Protein AF-0000000068242826 (afdb_homodimer)

pLDDT: mean 95.2, std 4.57, range [75.88, 98.81]

Radius of gyration: 22.48 Å; Cα contacts (8 Å, |Δi|>4): 702; chains: 2; bounding box: 37×64×50 Å

Structure (mmCIF, N/CA/C/O backbone):
data_AF-0000000068242826-model_v1
#
loop_
_entity.id
_entity.type
_entity.pdbx_description
1 polymer 'Ribosomal-protein-serine acetyltransferase, putative'
#
loop_
_atom_site.group_PDB
_atom_site.id
_atom_site.type_symbol
_atom_site.label_atom_id
_atom_site.label_alt_id
_atom_site.label_comp_id
_atom_site.label_asym_id
_atom_site.label_entity_id
_atom_site.label_seq_id
_atom_site.pdbx_PDB_ins_code
_atom_site.Cartn_x
_atom_site.Cartn_y
_atom_site.Cartn_z
_atom_site.occupancy
_atom_site.B_iso_or_equiv
_atom_site.auth_seq_id
_atom_site.auth_comp_id
_atom_site.auth_asym_id
_atom_site.auth_atom_id
_atom_site.pdbx_PDB_model_num
ATOM 1 N N . MET A 1 1 ? -6.199 2.012 18.016 1 78.62 1 MET A N 1
ATOM 2 C CA . MET A 1 1 ? -5.891 3.248 18.734 1 78.62 1 MET A CA 1
ATOM 3 C C . MET A 1 1 ? -7.168 3.963 19.172 1 78.62 1 MET A C 1
ATOM 5 O O . MET A 1 1 ? -8.125 4.043 18.406 1 78.62 1 MET A O 1
ATOM 9 N N . THR A 1 2 ? -7.16 4.477 20.328 1 84.31 2 THR A N 1
ATOM 10 C CA . THR A 1 2 ? -8.344 5.164 20.828 1 84.31 2 THR A CA 1
ATOM 11 C C . THR A 1 2 ? -8.383 6.609 20.328 1 84.31 2 THR A C 1
ATOM 13 O O . THR A 1 2 ? -7.336 7.207 20.062 1 84.31 2 THR A O 1
ATOM 16 N N . PRO A 1 3 ? -9.523 7.16 20.25 1 84.69 3 PRO A N 1
ATOM 17 C CA . PRO A 1 3 ? -9.656 8.539 19.781 1 84.69 3 PRO A CA 1
ATOM 18 C C . PRO A 1 3 ? -8.953 9.547 20.688 1 84.69 3 PRO A C 1
ATOM 20 O O . PRO A 1 3 ? -8.711 10.688 20.266 1 84.69 3 PRO A O 1
ATOM 23 N N . ASP A 1 4 ? -8.656 9.188 21.812 1 88.38 4 ASP A N 1
ATOM 24 C CA . ASP A 1 4 ? -8.008 10.094 22.75 1 88.38 4 ASP A CA 1
ATOM 25 C C . ASP A 1 4 ? -6.488 9.984 22.672 1 88.38 4 ASP A C 1
ATOM 27 O O . ASP A 1 4 ? -5.77 10.695 23.375 1 88.38 4 ASP A O 1
ATOM 31 N N . PHE A 1 5 ? -6.066 9.219 21.828 1 94 5 PHE A N 1
ATOM 32 C CA . PHE A 1 5 ? -4.629 9.023 21.703 1 94 5 PHE A CA 1
ATOM 33 C C . PHE A 1 5 ? -3.949 10.305 21.234 1 94 5 PHE A C 1
ATOM 35 O O . PHE A 1 5 ? -4.488 11.031 20.391 1 94 5 PHE A O 1
ATOM 42 N N . GLN A 1 6 ? -2.832 10.562 21.891 1 96.62 6 GLN A N 1
ATOM 43 C CA . GLN A 1 6 ? -2.049 11.734 21.484 1 96.62 6 GLN A CA 1
ATOM 44 C C . GLN A 1 6 ? -0.553 11.445 21.578 1 96.62 6 GLN A C 1
ATOM 46 O O . GLN A 1 6 ? -0.124 10.578 22.328 1 96.62 6 GLN A O 1
ATOM 51 N N . ILE A 1 7 ? 0.204 12.055 20.734 1 97.81 7 ILE A N 1
ATOM 52 C CA . ILE A 1 7 ? 1.662 12.086 20.797 1 97.81 7 ILE A CA 1
ATOM 53 C C . ILE A 1 7 ? 2.133 13.469 21.25 1 97.81 7 ILE A C 1
ATOM 55 O O . ILE A 1 7 ? 1.794 14.477 20.625 1 97.81 7 ILE A O 1
ATOM 59 N N . VAL A 1 8 ? 2.852 13.492 22.312 1 98.06 8 VAL A N 1
ATOM 60 C CA . VAL A 1 8 ? 3.33 14.766 22.859 1 98.06 8 VAL A CA 1
ATOM 61 C C . VAL A 1 8 ? 4.832 14.891 22.625 1 98.06 8 VAL A C 1
ATOM 63 O O . VAL A 1 8 ? 5.59 13.953 22.875 1 98.06 8 VAL A O 1
ATOM 66 N N . THR A 1 9 ? 5.203 15.984 22.031 1 98.19 9 THR A N 1
ATOM 67 C CA . THR A 1 9 ? 6.609 16.312 21.844 1 98.19 9 THR A CA 1
ATOM 68 C C . THR A 1 9 ? 7.004 17.516 22.688 1 98.19 9 THR A C 1
ATOM 70 O O . THR A 1 9 ? 6.293 17.875 23.625 1 98.19 9 THR A O 1
ATOM 73 N N . GLN A 1 10 ? 8.219 18.016 22.406 1 97.69 10 GLN A N 1
ATOM 74 C CA . GLN A 1 10 ? 8.711 19.125 23.203 1 97.69 10 GLN A CA 1
ATOM 75 C C . GLN A 1 10 ? 7.785 20.344 23.094 1 97.69 10 GLN A C 1
ATOM 77 O O . GLN A 1 10 ? 7.391 20.922 24.094 1 97.69 10 GLN A O 1
ATOM 82 N N . ARG A 1 11 ? 7.402 20.75 21.844 1 98.25 11 ARG A N 1
ATOM 83 C CA . ARG A 1 11 ? 6.633 21.969 21.641 1 98.25 11 ARG A CA 1
ATOM 84 C C . ARG A 1 11 ? 5.234 21.656 21.125 1 98.25 11 ARG A C 1
ATOM 86 O O . ARG A 1 11 ? 4.371 22.547 21.078 1 98.25 11 ARG A O 1
ATOM 93 N N . LEU A 1 12 ? 5 20.359 20.766 1 98.69 12 LEU A N 1
ATOM 94 C CA . LEU A 1 12 ? 3.789 20.094 20 1 98.69 12 LEU A CA 1
ATOM 95 C C . LEU A 1 12 ? 2.963 18.984 20.656 1 98.69 12 LEU A C 1
ATOM 97 O O . LEU A 1 12 ? 3.49 18.203 21.438 1 98.69 12 LEU A O 1
ATOM 101 N N . GLN A 1 13 ? 1.696 19 20.359 1 98.5 13 GLN A N 1
ATOM 102 C CA . GLN A 1 13 ? 0.74 17.938 20.641 1 98.5 13 GLN A CA 1
ATOM 103 C C . GLN A 1 13 ? 0.051 17.469 19.375 1 98.5 13 GLN A C 1
ATOM 105 O O . GLN A 1 13 ? -0.587 18.25 18.672 1 98.5 13 GLN A O 1
ATOM 110 N N . LEU A 1 14 ? 0.286 16.219 19.062 1 98.56 14 LEU A N 1
ATOM 111 C CA . LEU A 1 14 ? -0.373 15.602 17.906 1 98.56 14 LEU A CA 1
ATOM 112 C C . LEU A 1 14 ? -1.604 14.812 18.359 1 98.56 14 LEU A C 1
ATOM 114 O O . LEU A 1 14 ? -1.49 13.852 19.109 1 98.56 14 LEU A O 1
ATOM 118 N N . ARG A 1 15 ? -2.744 15.188 17.891 1 97.88 15 ARG A N 1
ATOM 119 C CA . ARG A 1 15 ? -3.992 14.547 18.297 1 97.88 15 ARG A CA 1
ATOM 120 C C . ARG A 1 15 ? -5.102 14.812 17.281 1 97.88 15 ARG A C 1
ATOM 122 O O . ARG A 1 15 ? -4.918 15.602 16.359 1 97.88 15 ARG A O 1
ATOM 129 N N . LEU A 1 16 ? -6.227 14.156 17.5 1 97.25 16 LEU A N 1
ATOM 130 C CA . LEU A 1 16 ? -7.383 14.367 16.641 1 97.25 16 LEU A CA 1
ATOM 131 C C . LEU A 1 16 ? -7.906 15.797 16.781 1 97.25 16 LEU A C 1
ATOM 133 O O . LEU A 1 16 ? -7.953 16.344 17.891 1 97.25 16 LEU A O 1
ATOM 137 N N . ILE A 1 17 ? -8.258 16.375 15.633 1 96.94 17 ILE A N 1
ATOM 138 C CA . ILE A 1 17 ? -9 17.625 15.648 1 96.94 17 ILE A CA 1
ATOM 139 C C . ILE A 1 17 ? -10.469 17.359 15.992 1 96.94 17 ILE A C 1
ATOM 141 O O . ILE A 1 17 ? -11.094 16.453 15.422 1 96.94 17 ILE A O 1
ATOM 145 N N . THR A 1 18 ? -10.984 18.062 16.906 1 95.12 18 THR A N 1
ATOM 146 C CA . THR A 1 18 ? -12.367 17.828 17.328 1 95.12 18 THR A CA 1
ATOM 147 C C . THR A 1 18 ? -13.328 18.719 16.547 1 95.12 18 THR A C 1
ATOM 149 O O . THR A 1 18 ? -12.906 19.703 15.93 1 95.12 18 THR A O 1
ATOM 152 N N . ALA A 1 19 ? -14.578 18.359 16.625 1 94.12 19 ALA A N 1
ATOM 153 C CA . ALA A 1 19 ? -15.602 19.094 15.883 1 94.12 19 ALA A CA 1
ATOM 154 C C . ALA A 1 19 ? -15.641 20.562 16.312 1 94.12 19 ALA A C 1
ATOM 156 O O . ALA A 1 19 ? -15.906 21.438 15.484 1 94.12 19 ALA A O 1
ATOM 157 N N . ASP A 1 20 ? -15.391 20.828 17.547 1 94.88 20 ASP A N 1
ATOM 158 C CA . ASP A 1 20 ? -15.422 22.172 18.094 1 94.88 20 ASP A CA 1
ATOM 159 C C . ASP A 1 20 ? -14.25 23 17.562 1 94.88 20 ASP A C 1
ATOM 161 O O . ASP A 1 20 ? -14.234 24.234 17.719 1 94.88 20 ASP A O 1
ATOM 165 N N . GLU A 1 21 ? -13.297 22.406 16.922 1 96.94 21 GLU A N 1
ATOM 166 C CA . GLU A 1 21 ? -12.102 23.078 16.422 1 96.94 21 GLU A CA 1
ATOM 167 C C . GLU A 1 21 ? -12.18 23.281 14.906 1 96.94 21 GLU A C 1
ATOM 169 O O . GLU A 1 21 ? -11.164 23.578 14.258 1 96.94 21 GLU A O 1
ATOM 174 N N . ALA A 1 22 ? -13.398 23.109 14.344 1 96.94 22 ALA A N 1
ATOM 175 C CA . ALA A 1 22 ? -13.609 23.234 12.906 1 96.94 22 ALA A CA 1
ATOM 176 C C . ALA A 1 22 ? -13.234 24.641 12.422 1 96.94 22 ALA A C 1
ATOM 178 O O . ALA A 1 22 ? -12.641 24.797 11.352 1 96.94 22 ALA A O 1
ATOM 179 N N . GLU A 1 23 ? -13.625 25.594 13.203 1 95.94 23 GLU A N 1
ATOM 180 C CA . GLU A 1 23 ? -13.328 26.969 12.828 1 95.94 23 GLU A CA 1
ATOM 181 C C . GLU A 1 23 ? -11.82 27.219 12.766 1 95.94 23 GLU A C 1
ATOM 183 O O . GLU A 1 23 ? -11.336 27.938 11.891 1 95.94 23 GLU A O 1
ATOM 188 N N . GLU A 1 24 ? -11.086 26.703 13.703 1 95.81 24 GLU A N 1
ATOM 189 C CA . GLU A 1 24 ? -9.633 26.828 13.711 1 95.81 24 GLU A CA 1
ATOM 190 C C . GLU A 1 24 ? -9.023 26.203 12.461 1 95.81 24 GLU A C 1
ATOM 192 O O . GLU A 1 24 ? -8.07 26.734 11.898 1 95.81 24 GLU A O 1
ATOM 197 N N . LEU A 1 25 ? -9.555 25.078 12.078 1 96.56 25 LEU A N 1
ATOM 198 C CA . LEU A 1 25 ? -9.102 24.422 10.859 1 96.56 25 LEU A CA 1
ATOM 199 C C . LEU A 1 25 ? -9.367 25.281 9.633 1 96.56 25 LEU A C 1
ATOM 201 O O . LEU A 1 25 ? -8.5 25.438 8.781 1 96.56 25 LEU A O 1
ATOM 205 N N . VAL A 1 26 ? -10.562 25.844 9.547 1 95.81 26 VAL A N 1
ATOM 206 C CA . VAL A 1 26 ? -10.938 26.719 8.43 1 95.81 26 VAL A CA 1
ATOM 207 C C . VAL A 1 26 ? -9.961 27.875 8.336 1 95.81 26 VAL A C 1
ATOM 209 O O . VAL A 1 26 ? -9.43 28.172 7.258 1 95.81 26 VAL A O 1
ATOM 212 N N . GLN A 1 27 ? -9.703 28.484 9.43 1 94.75 27 GLN A N 1
ATOM 213 C CA . GLN A 1 27 ? -8.812 29.641 9.453 1 94.75 27 GLN A CA 1
ATOM 214 C C . GLN A 1 27 ? -7.398 29.25 9.023 1 94.75 27 GLN A C 1
ATOM 216 O O . GLN A 1 27 ? -6.773 29.953 8.227 1 94.75 27 GLN A O 1
ATOM 221 N N . CYS A 1 28 ? -6.934 28.188 9.578 1 95.12 28 CYS A N 1
ATOM 222 C CA . CYS A 1 28 ? -5.598 27.703 9.242 1 95.12 28 CYS A CA 1
ATOM 223 C C . CYS A 1 28 ? -5.469 27.453 7.742 1 95.12 28 CYS A C 1
ATOM 225 O O . CYS A 1 28 ? -4.488 27.875 7.121 1 95.12 28 CYS A O 1
ATOM 227 N N . ILE A 1 29 ? -6.473 26.828 7.137 1 93.75 29 ILE A N 1
ATOM 228 C CA . ILE A 1 29 ? -6.453 26.469 5.723 1 93.75 29 ILE A CA 1
ATOM 229 C C . ILE A 1 29 ? -6.57 27.719 4.867 1 93.75 29 ILE A C 1
ATOM 231 O O . ILE A 1 29 ? -5.797 27.922 3.93 1 93.75 29 ILE A O 1
ATOM 235 N N . ARG A 1 30 ? -7.484 28.547 5.199 1 92.88 30 ARG A N 1
ATOM 236 C CA . ARG A 1 30 ? -7.719 29.75 4.41 1 92.88 30 ARG A CA 1
ATOM 237 C C . ARG A 1 30 ? -6.496 30.672 4.434 1 92.88 30 ARG A C 1
ATOM 239 O O . ARG A 1 30 ? -6.195 31.344 3.441 1 92.88 30 ARG A O 1
ATOM 246 N N . GLN A 1 31 ? -5.84 30.672 5.488 1 92.38 31 GLN A N 1
ATOM 247 C CA . GLN A 1 31 ? -4.684 31.562 5.641 1 92.38 31 GLN A CA 1
ATOM 248 C C . GLN A 1 31 ? -3.426 30.922 5.059 1 92.38 31 GLN A C 1
ATOM 250 O O . GLN A 1 31 ? -2.352 31.531 5.082 1 92.38 31 GLN A O 1
ATOM 255 N N . SER A 1 32 ? -3.553 29.75 4.605 1 93.25 32 SER A N 1
ATOM 256 C CA . SER A 1 32 ? -2.416 29.016 4.043 1 93.25 32 SER A CA 1
ATOM 257 C C . SER A 1 32 ? -2.566 28.844 2.535 1 93.25 32 SER A C 1
ATOM 259 O O . SER A 1 32 ? -2.766 27.719 2.057 1 93.25 32 SER A O 1
ATOM 261 N N . GLN A 1 33 ? -2.277 29.766 1.768 1 89.38 33 GLN A N 1
ATOM 262 C CA . GLN A 1 33 ? -2.504 29.797 0.327 1 89.38 33 GLN A CA 1
ATOM 263 C C . GLN A 1 33 ? -1.617 28.797 -0.394 1 89.38 33 GLN A C 1
ATOM 265 O O . GLN A 1 33 ? -2.037 28.188 -1.38 1 89.38 33 GLN A O 1
ATOM 270 N N . THR A 1 34 ? -0.48 28.578 0.152 1 87.94 34 THR A N 1
ATOM 271 C CA . THR A 1 34 ? 0.463 27.703 -0.527 1 87.94 34 THR A CA 1
ATOM 272 C C . THR A 1 34 ? -0.017 26.25 -0.479 1 87.94 34 THR A C 1
ATOM 274 O O . THR A 1 34 ? 0.42 25.422 -1.277 1 87.94 34 THR A O 1
ATOM 277 N N . LEU A 1 35 ? -0.871 25.938 0.398 1 87.75 35 LEU A N 1
ATOM 278 C CA . LEU A 1 35 ? -1.341 24.562 0.584 1 87.75 35 LEU A CA 1
ATOM 279 C C . LEU A 1 35 ? -2.344 24.188 -0.499 1 87.75 35 LEU A C 1
ATOM 281 O O . LEU A 1 35 ? -2.516 23 -0.802 1 87.75 35 LEU A O 1
ATOM 285 N N . HIS A 1 36 ? -3.002 25.203 -1.024 1 83.38 36 HIS A N 1
ATOM 286 C CA . HIS A 1 36 ? -4.141 24.969 -1.903 1 83.38 36 HIS A CA 1
ATOM 287 C C . HIS A 1 36 ? -3.711 24.219 -3.166 1 83.38 36 HIS A C 1
ATOM 289 O O . HIS A 1 36 ? -4.508 23.5 -3.771 1 83.38 36 HIS A O 1
ATOM 295 N N . GLN A 1 37 ? -2.436 24.297 -3.51 1 82.38 37 GLN A N 1
ATOM 296 C CA . GLN A 1 37 ? -1.95 23.672 -4.738 1 82.38 37 GLN A CA 1
ATOM 297 C C . GLN A 1 37 ? -1.513 22.234 -4.488 1 82.38 37 GLN A C 1
ATOM 299 O O . GLN A 1 37 ? -1.339 21.453 -5.43 1 82.38 37 GLN A O 1
ATOM 304 N N . TRP A 1 38 ? -1.412 21.922 -3.295 1 81.62 38 TRP A N 1
ATOM 305 C CA . TRP A 1 38 ? -0.831 20.609 -2.994 1 81.62 38 TRP A CA 1
ATOM 306 C C . TRP A 1 38 ? -1.856 19.703 -2.334 1 81.62 38 TRP A C 1
ATOM 308 O O . TRP A 1 38 ? -1.734 18.469 -2.393 1 81.62 38 TRP A O 1
ATOM 318 N N . VAL A 1 39 ? -2.828 20.203 -1.657 1 79 39 VAL A N 1
ATOM 319 C CA . VAL A 1 39 ? -3.824 19.453 -0.903 1 79 39 VAL A CA 1
ATOM 320 C C . VAL A 1 39 ? -5.172 19.516 -1.62 1 79 39 VAL A C 1
ATOM 322 O O . VAL A 1 39 ? -5.766 20.594 -1.745 1 79 39 VAL A O 1
ATOM 325 N N . ASP A 1 40 ? -5.699 18.422 -1.942 1 76.44 40 ASP A N 1
ATOM 326 C CA . ASP A 1 40 ? -6.805 18.312 -2.895 1 76.44 40 ASP A CA 1
ATOM 327 C C . ASP A 1 40 ? -8.094 18.891 -2.305 1 76.44 40 ASP A C 1
ATOM 329 O O . ASP A 1 40 ? -8.938 19.391 -3.037 1 76.44 40 ASP A O 1
ATOM 333 N N . TRP A 1 41 ? -8.234 18.812 -1.045 1 76.56 41 TRP A N 1
ATOM 334 C CA . TRP A 1 41 ? -9.508 19.219 -0.462 1 76.56 41 TRP A CA 1
ATOM 335 C C . TRP A 1 41 ? -9.445 20.656 0.027 1 76.56 41 TRP A C 1
ATOM 337 O O . TRP A 1 41 ? -10.445 21.203 0.49 1 76.56 41 TRP A O 1
ATOM 347 N N . CYS A 1 42 ? -8.258 21.219 -0.105 1 80.06 42 CYS A N 1
ATOM 348 C CA . CYS A 1 42 ? -8.055 22.594 0.355 1 80.06 42 CYS A CA 1
ATOM 349 C C . CYS A 1 42 ? -8.266 23.578 -0.781 1 80.06 42 CYS A C 1
ATOM 351 O O . CYS A 1 42 ? -7.844 23.344 -1.912 1 80.06 42 CYS A O 1
ATOM 353 N N . HIS A 1 43 ? -9.016 24.609 -0.462 1 83.69 43 HIS A N 1
ATOM 354 C CA . HIS A 1 43 ? -9.188 25.734 -1.379 1 83.69 43 HIS A CA 1
ATOM 355 C C . HIS A 1 43 ? -9.461 27.031 -0.621 1 83.69 43 HIS A C 1
ATOM 357 O O . HIS A 1 43 ? -9.711 27 0.587 1 83.69 43 HIS A O 1
ATOM 363 N N . ALA A 1 44 ? -9.391 28.141 -1.337 1 83.88 44 ALA A N 1
ATOM 364 C CA . ALA A 1 44 ? -9.453 29.469 -0.732 1 83.88 44 ALA A CA 1
ATOM 365 C C . ALA A 1 44 ? -10.805 29.703 -0.053 1 83.88 44 ALA A C 1
ATOM 367 O O . ALA A 1 44 ? -10.906 30.5 0.89 1 83.88 44 ALA A O 1
ATOM 368 N N . LEU A 1 45 ? -11.773 29 -0.454 1 87.31 45 LEU A N 1
ATOM 369 C CA . LEU A 1 45 ? -13.117 29.188 0.07 1 87.31 45 LEU A CA 1
ATOM 370 C C . LEU A 1 45 ? -13.531 28.016 0.953 1 87.31 45 LEU A C 1
ATOM 372 O O . LEU A 1 45 ? -14.719 27.75 1.115 1 87.31 45 LEU A O 1
ATOM 376 N N . PHE A 1 46 ? -12.547 27.375 1.502 1 91.19 46 PHE A N 1
ATOM 377 C CA . PHE A 1 46 ? -12.812 26.25 2.393 1 91.19 46 PHE A CA 1
ATOM 378 C C . PHE A 1 46 ? -13.789 26.641 3.49 1 91.19 46 PHE A C 1
ATOM 380 O O . PHE A 1 46 ? -13.547 27.578 4.242 1 91.19 46 PHE A O 1
ATOM 387 N N . SER A 1 47 ? -14.906 25.953 3.586 1 93.75 47 SER A N 1
ATOM 388 C CA . SER A 1 47 ? -16.031 26.375 4.426 1 93.75 47 SER A CA 1
ATOM 389 C C . SER A 1 47 ? -16.031 25.625 5.754 1 93.75 47 SER A C 1
ATOM 391 O O . SER A 1 47 ? -15.328 24.625 5.91 1 93.75 47 SER A O 1
ATOM 393 N N . GLN A 1 48 ? -16.828 26.172 6.637 1 95 48 GLN A N 1
ATOM 394 C CA . GLN A 1 48 ? -17.047 25.516 7.918 1 95 48 GLN A CA 1
ATOM 395 C C . GLN A 1 48 ? -17.641 24.125 7.727 1 95 48 GLN A C 1
ATOM 397 O O . GLN A 1 48 ? -17.266 23.172 8.414 1 95 48 GLN A O 1
ATOM 402 N N . GLN A 1 49 ? -18.516 24.047 6.855 1 95.19 49 GLN A N 1
ATOM 403 C CA . GLN A 1 49 ? -19.156 22.766 6.562 1 95.19 49 GLN A CA 1
ATOM 404 C C . GLN A 1 49 ? -18.141 21.766 6.043 1 95.19 49 GLN A C 1
ATOM 406 O O . GLN A 1 49 ? -18.156 20.594 6.449 1 95.19 49 GLN A O 1
ATOM 411 N N . GLU A 1 50 ? -17.281 22.156 5.16 1 94.75 50 GLU A N 1
ATOM 412 C CA . GLU A 1 50 ? -16.234 21.281 4.637 1 94.75 50 GLU A CA 1
ATOM 413 C C . GLU A 1 50 ? -15.289 20.844 5.746 1 94.75 50 GLU A C 1
ATOM 415 O O . GLU A 1 50 ? -14.852 19.688 5.77 1 94.75 50 GLU A O 1
ATOM 420 N N . ALA A 1 51 ? -15 21.75 6.617 1 95.5 51 ALA A N 1
ATOM 421 C CA . ALA A 1 51 ? -14.133 21.422 7.742 1 95.5 51 ALA A CA 1
ATOM 422 C C . ALA A 1 51 ? -14.758 20.359 8.633 1 95.5 51 ALA A C 1
ATOM 424 O O . ALA A 1 51 ? -14.094 19.406 9.047 1 95.5 51 ALA A O 1
ATOM 425 N N . GLU A 1 52 ? -15.992 20.547 8.914 1 95.94 52 GLU A N 1
ATOM 426 C CA . GLU A 1 52 ? -16.703 19.578 9.75 1 95.94 52 GLU A CA 1
ATOM 427 C C . GLU A 1 52 ? -16.75 18.203 9.086 1 95.94 52 GLU A C 1
ATOM 429 O O . GLU A 1 52 ? -16.562 17.188 9.758 1 95.94 52 GLU A O 1
ATOM 434 N N . GLN A 1 53 ? -17.016 18.219 7.844 1 95.5 53 GLN A N 1
ATOM 435 C CA . GLN A 1 53 ? -17.031 16.969 7.102 1 95.5 53 GLN A CA 1
ATOM 436 C C . GLN A 1 53 ? -15.656 16.297 7.121 1 95.5 53 GLN A C 1
ATOM 438 O O . GLN A 1 53 ? -15.555 15.078 7.293 1 95.5 53 GLN A O 1
ATOM 443 N N . PHE A 1 54 ? -14.695 17.078 6.91 1 95.31 54 PHE A N 1
ATOM 444 C CA . PHE A 1 54 ? -13.328 16.578 6.926 1 95.31 54 PHE A CA 1
ATOM 445 C C . PHE A 1 54 ? -12.984 15.977 8.281 1 95.31 54 PHE A C 1
ATOM 447 O O . PHE A 1 54 ? -12.438 14.875 8.352 1 95.31 54 PHE A O 1
ATOM 454 N N . ILE A 1 55 ? -13.289 16.641 9.32 1 96 55 ILE A N 1
ATOM 455 C CA . ILE A 1 55 ? -13 16.203 10.68 1 96 55 ILE A CA 1
ATOM 456 C C . ILE A 1 55 ? -13.734 14.898 10.969 1 96 55 ILE A C 1
ATOM 458 O O . ILE A 1 55 ? -13.156 13.961 11.523 1 96 55 ILE A O 1
ATOM 462 N N . GLN A 1 56 ? -14.938 14.867 10.555 1 95.19 56 GLN A N 1
ATOM 463 C CA . GLN A 1 56 ? -15.734 13.656 10.758 1 95.19 56 GLN A CA 1
ATOM 464 C C . GLN A 1 56 ? -15.148 12.484 9.977 1 95.19 56 GLN A C 1
ATOM 466 O O . GLN A 1 56 ? -15.086 11.359 10.492 1 95.19 56 GLN A O 1
ATOM 471 N N . ALA A 1 57 ? -14.781 12.727 8.797 1 94.38 57 ALA A N 1
ATOM 472 C CA . ALA A 1 57 ? -14.172 11.68 7.973 1 94.38 57 ALA A CA 1
ATOM 473 C C . ALA A 1 57 ? -12.883 11.172 8.602 1 94.38 57 ALA A C 1
ATOM 475 O O . ALA A 1 57 ? -12.617 9.969 8.609 1 94.38 57 ALA A O 1
ATOM 476 N N . THR A 1 58 ? -12.102 12.086 9.039 1 94.31 58 THR A N 1
ATOM 477 C CA . THR A 1 58 ? -10.844 11.727 9.695 1 94.31 58 THR A CA 1
ATOM 478 C C . THR A 1 58 ? -11.102 10.852 10.914 1 94.31 58 THR A C 1
ATOM 480 O O . THR A 1 58 ? -10.43 9.836 11.102 1 94.31 58 THR A O 1
ATOM 483 N N . ARG A 1 59 ? -12.062 11.203 11.695 1 94 59 ARG A N 1
ATOM 484 C CA . ARG A 1 59 ? -12.414 10.43 12.883 1 94 59 ARG A CA 1
ATOM 485 C C . ARG A 1 59 ? -12.891 9.031 12.5 1 94 59 ARG A C 1
ATOM 487 O O . ARG A 1 59 ? -12.547 8.047 13.164 1 94 59 ARG A O 1
ATOM 494 N N . LEU A 1 60 ? -13.688 9 11.523 1 93.81 60 LEU A N 1
ATOM 495 C CA . LEU A 1 60 ? -14.195 7.711 11.062 1 93.81 60 LEU A CA 1
ATOM 496 C C . LEU A 1 60 ? -13.047 6.809 10.617 1 93.81 60 LEU A C 1
ATOM 498 O O . LEU A 1 60 ? -13.031 5.617 10.938 1 93.81 60 LEU A O 1
ATOM 502 N N . ASN A 1 61 ? -12.156 7.348 9.812 1 93.25 61 ASN A N 1
ATOM 503 C CA . ASN A 1 61 ? -10.984 6.578 9.391 1 93.25 61 ASN A CA 1
ATOM 504 C C . ASN A 1 61 ? -10.195 6.059 10.586 1 93.25 61 ASN A C 1
ATOM 506 O O . ASN A 1 61 ? -9.664 4.949 10.547 1 93.25 61 ASN A O 1
ATOM 510 N N . TRP A 1 62 ? -10.109 6.875 11.578 1 92.62 62 TRP A N 1
ATOM 511 C CA . TRP A 1 62 ? -9.422 6.504 12.812 1 92.62 62 TRP A CA 1
ATOM 512 C C . TRP A 1 62 ? -10.078 5.285 13.453 1 92.62 62 TRP A C 1
ATOM 514 O O . TRP A 1 62 ? -9.398 4.324 13.812 1 92.62 62 TRP A O 1
ATOM 524 N N . VAL A 1 63 ? -11.359 5.336 13.562 1 90.38 63 VAL A N 1
ATOM 525 C CA . VAL A 1 63 ? -12.125 4.289 14.227 1 90.38 63 VAL A CA 1
ATOM 526 C C . VAL A 1 63 ? -12.031 2.992 13.422 1 90.38 63 VAL A C 1
ATOM 528 O O . VAL A 1 63 ? -11.945 1.904 14 1 90.38 63 VAL A O 1
ATOM 531 N N . LYS A 1 64 ? -11.945 3.094 12.156 1 90.62 64 LYS A N 1
ATOM 532 C CA . LYS A 1 64 ? -11.875 1.933 11.273 1 90.62 64 LYS A CA 1
ATOM 533 C C . LYS A 1 64 ? -10.438 1.438 11.141 1 90.62 64 LYS A C 1
ATOM 535 O O . LYS A 1 64 ? -10.18 0.418 10.492 1 90.62 64 LYS A O 1
ATOM 540 N N . ALA A 1 65 ? -9.5 2.184 11.688 1 90.19 65 ALA A N 1
ATOM 541 C CA . ALA A 1 65 ? -8.078 1.866 11.633 1 90.19 65 ALA A CA 1
ATOM 542 C C . ALA A 1 65 ? -7.57 1.833 10.195 1 90.19 65 ALA A C 1
ATOM 544 O O . ALA A 1 65 ? -6.723 1.011 9.844 1 90.19 65 ALA A O 1
ATOM 545 N N . GLU A 1 66 ? -8.102 2.658 9.391 1 90.88 66 GLU A N 1
ATOM 546 C CA . GLU A 1 66 ? -7.719 2.736 7.984 1 90.88 66 GLU A CA 1
ATOM 547 C C . GLU A 1 66 ? -6.641 3.795 7.766 1 90.88 66 GLU A C 1
ATOM 549 O O . GLU A 1 66 ? -5.77 3.635 6.91 1 90.88 66 GLU A O 1
ATOM 554 N N . ALA A 1 67 ? -6.738 4.801 8.477 1 94.62 67 ALA A N 1
ATOM 555 C CA . ALA A 1 67 ? -5.82 5.941 8.438 1 94.62 67 ALA A CA 1
ATOM 556 C C . ALA A 1 67 ? -5.832 6.691 9.766 1 94.62 67 ALA A C 1
ATOM 558 O O . ALA A 1 67 ? -6.801 6.605 10.531 1 94.62 67 ALA A O 1
ATOM 559 N N . TYR A 1 68 ? -4.773 7.359 10.023 1 96.44 68 TYR A N 1
ATOM 560 C CA . TYR A 1 68 ? -4.664 8.141 11.25 1 96.44 68 TYR A CA 1
ATOM 561 C C . TYR A 1 68 ? -4.168 9.547 10.961 1 96.44 68 TYR A C 1
ATOM 563 O O . TYR A 1 68 ? -2.973 9.758 10.734 1 96.44 68 TYR A O 1
ATOM 571 N N . GLY A 1 69 ? -5.07 10.453 10.992 1 97.06 69 GLY A N 1
ATOM 572 C CA . GLY A 1 69 ? -4.723 11.859 10.867 1 97.06 69 GLY A CA 1
ATOM 573 C C . GLY A 1 69 ? -4.602 12.57 12.203 1 97.06 69 GLY A C 1
ATOM 574 O O . GLY A 1 69 ? -5.484 12.445 13.055 1 97.06 69 GLY A O 1
ATOM 575 N N . PHE A 1 70 ? -3.518 13.289 12.383 1 98 70 PHE A N 1
ATOM 576 C CA . PHE A 1 70 ? -3.258 14.047 13.602 1 98 70 PHE A CA 1
ATOM 577 C C . PHE A 1 70 ? -3.195 15.539 13.297 1 98 70 PHE A C 1
ATOM 579 O O . PHE A 1 70 ? -2.389 15.984 12.477 1 98 70 PHE A O 1
ATOM 586 N N . GLY A 1 71 ? -4.043 16.25 14.023 1 98.19 71 GLY A N 1
ATOM 587 C CA . GLY A 1 71 ? -3.729 17.672 14.094 1 98.19 71 GLY A CA 1
ATOM 588 C C . GLY A 1 71 ? -2.467 17.969 14.883 1 98.19 71 GLY A C 1
ATOM 589 O O . GLY A 1 71 ? -2.193 17.312 15.891 1 98.19 71 GLY A O 1
ATOM 590 N N . VAL A 1 72 ? -1.725 18.938 14.391 1 98.69 72 VAL A N 1
ATOM 591 C CA . VAL A 1 72 ? -0.531 19.391 15.094 1 98.69 72 VAL A CA 1
ATOM 592 C C . VAL A 1 72 ? -0.84 20.688 15.844 1 98.69 72 VAL A C 1
ATOM 594 O O . VAL A 1 72 ? -1.111 21.719 15.227 1 98.69 72 VAL A O 1
ATOM 597 N N . PHE A 1 73 ? -0.744 20.625 17.156 1 98.56 73 PHE A N 1
ATOM 598 C CA . PHE A 1 73 ? -1.05 21.781 18 1 98.56 73 PHE A CA 1
ATOM 599 C C . PHE A 1 73 ? 0.188 22.25 18.75 1 98.56 73 PHE A C 1
ATOM 601 O O . PHE A 1 73 ? 0.92 21.438 19.312 1 98.56 73 PHE A O 1
ATOM 608 N N . GLU A 1 74 ? 0.4 23.531 18.688 1 98 74 GLU A N 1
ATOM 609 C CA . GLU A 1 74 ? 1.403 24.094 19.594 1 98 74 GLU A CA 1
ATOM 610 C C . GLU A 1 74 ? 0.958 23.984 21.047 1 98 74 GLU A C 1
ATOM 612 O O . GLU A 1 74 ? -0.134 24.422 21.406 1 98 74 GLU A O 1
ATOM 617 N N . ARG A 1 75 ? 1.748 23.438 21.875 1 97.06 75 ARG A N 1
ATOM 618 C CA . ARG A 1 75 ? 1.354 23.109 23.234 1 97.06 75 ARG A CA 1
ATOM 619 C C . ARG A 1 75 ? 1.063 24.375 24.047 1 97.06 75 ARG A C 1
ATOM 621 O O . ARG A 1 75 ? 0.111 24.422 24.828 1 97.06 75 ARG A O 1
ATOM 628 N N . GLN A 1 76 ? 1.825 25.375 23.891 1 95.94 76 GLN A N 1
ATOM 629 C CA . GLN A 1 76 ? 1.721 26.578 24.703 1 95.94 76 GLN A CA 1
ATOM 630 C C . GLN A 1 76 ? 0.435 27.344 24.391 1 95.94 76 GLN A C 1
ATOM 632 O O . GLN A 1 76 ? -0.219 27.859 25.297 1 95.94 76 GLN A O 1
ATOM 637 N N . THR A 1 77 ? 0.059 27.406 23.125 1 96 77 THR A N 1
ATOM 638 C CA . THR A 1 77 ? -1.061 28.25 22.719 1 96 77 THR A CA 1
ATOM 639 C C . THR A 1 77 ? -2.264 27.406 22.312 1 96 77 THR A C 1
ATOM 641 O O . THR A 1 77 ? -3.371 27.922 22.156 1 96 77 THR A O 1
ATOM 644 N N . GLN A 1 78 ? -2.031 26.094 22.109 1 96.12 78 GLN A N 1
ATOM 645 C CA . GLN A 1 78 ? -3.051 25.156 21.625 1 96.12 78 GLN A CA 1
ATOM 646 C C . GLN A 1 78 ? -3.559 25.562 20.25 1 96.12 78 GLN A C 1
ATOM 648 O O . GLN A 1 78 ? -4.711 25.281 19.906 1 96.12 78 GLN A O 1
ATOM 653 N N . THR A 1 79 ? -2.734 26.219 19.531 1 96.62 79 THR A N 1
ATOM 654 C CA . THR A 1 79 ? -3.051 26.625 18.172 1 96.62 79 THR A CA 1
ATOM 655 C C . THR A 1 79 ? -2.764 25.5 17.188 1 96.62 79 THR A C 1
ATOM 657 O O . THR A 1 79 ? -1.716 24.844 17.266 1 96.62 79 THR A O 1
ATOM 660 N N . LEU A 1 80 ? -3.783 25.266 16.281 1 98.06 80 LEU A N 1
ATOM 661 C CA . LEU A 1 80 ? -3.566 24.297 15.195 1 98.06 80 LEU A CA 1
ATOM 662 C C . LEU A 1 80 ? -2.584 24.859 14.172 1 98.06 80 LEU A C 1
ATOM 664 O O . LEU A 1 80 ? -2.84 25.891 13.555 1 98.06 80 LEU A O 1
ATOM 668 N N . VAL A 1 81 ? -1.467 24.172 13.945 1 97.88 81 VAL A N 1
ATOM 669 C CA . VAL A 1 81 ? -0.44 24.734 13.078 1 97.88 81 VAL A CA 1
ATOM 670 C C . VAL A 1 81 ? -0.309 23.891 11.812 1 97.88 81 VAL A C 1
ATOM 672 O O . VAL A 1 81 ? 0.359 24.281 10.852 1 97.88 81 VAL A O 1
ATOM 675 N N . GLY A 1 82 ? -0.897 22.703 11.766 1 97.56 82 GLY A N 1
ATOM 676 C CA . GLY A 1 82 ? -0.815 21.797 10.633 1 97.56 82 GLY A CA 1
AT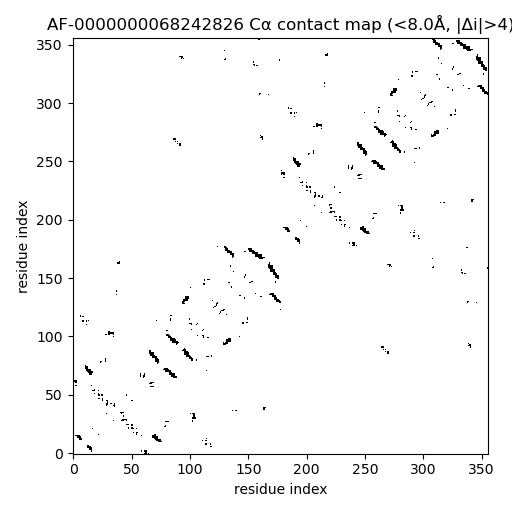OM 677 C C . GLY A 1 82 ? -1.342 20.406 10.938 1 97.56 82 GLY A C 1
ATOM 678 O O . GLY A 1 82 ? -2.141 20.219 11.859 1 97.56 82 GLY A O 1
ATOM 679 N N . MET A 1 83 ? -0.989 19.453 10.055 1 97.81 83 MET A N 1
ATOM 680 C CA . MET A 1 83 ? -1.377 18.062 10.242 1 97.81 83 MET A CA 1
ATOM 681 C C . MET A 1 83 ? -0.276 17.125 9.766 1 97.81 83 MET A C 1
ATOM 683 O O . MET A 1 83 ? 0.494 17.469 8.867 1 97.81 83 MET A O 1
ATOM 687 N N . VAL A 1 84 ? -0.186 16.031 10.406 1 98.44 84 VAL A N 1
ATOM 688 C CA . VAL A 1 84 ? 0.552 14.852 9.938 1 98.44 84 VAL A CA 1
ATOM 689 C C . VAL A 1 84 ? -0.355 13.625 9.969 1 98.44 84 VAL A C 1
ATOM 691 O O . VAL A 1 84 ? -1.296 13.562 10.758 1 98.44 84 VAL A O 1
ATOM 694 N N . ALA A 1 85 ? -0.076 12.688 9.07 1 98.06 85 ALA A N 1
ATOM 695 C CA . ALA A 1 85 ? -1.011 11.57 9.008 1 98.06 85 ALA A CA 1
ATOM 696 C C . ALA A 1 85 ? -0.326 10.312 8.469 1 98.06 85 ALA A C 1
ATOM 698 O O . ALA A 1 85 ? 0.627 10.398 7.691 1 98.06 85 ALA A O 1
ATOM 699 N N . ILE A 1 86 ? -0.727 9.195 9.008 1 98.12 86 ILE A N 1
ATOM 700 C CA . ILE A 1 86 ? -0.63 7.941 8.273 1 98.12 86 ILE A CA 1
ATOM 701 C C . ILE A 1 86 ? -1.791 7.828 7.285 1 98.12 86 ILE A C 1
ATOM 703 O O . ILE A 1 86 ? -2.932 7.59 7.688 1 98.12 86 ILE A O 1
ATOM 707 N N . ASN A 1 87 ? -1.534 7.996 6.023 1 96.31 87 ASN A N 1
ATOM 708 C CA . ASN A 1 87 ? -2.566 8.062 4.996 1 96.31 87 ASN A CA 1
ATOM 709 C C . ASN A 1 87 ? -3.18 6.688 4.73 1 96.31 87 ASN A C 1
ATOM 711 O O . ASN A 1 87 ? -4.371 6.582 4.43 1 96.31 87 ASN A O 1
ATOM 715 N N . GLU A 1 88 ? -2.285 5.754 4.758 1 94.94 88 GLU A N 1
ATOM 716 C CA . GLU A 1 88 ? -2.738 4.414 4.391 1 94.94 88 GLU A CA 1
ATOM 717 C C . GLU A 1 88 ? -1.75 3.352 4.859 1 94.94 88 GLU A C 1
ATOM 719 O O . GLU A 1 88 ? -0.539 3.582 4.871 1 94.94 88 GLU A O 1
ATOM 724 N N . PHE A 1 89 ? -2.316 2.195 5.219 1 95.62 89 PHE A N 1
ATOM 725 C CA . PHE A 1 89 ? -1.514 1.041 5.602 1 95.62 89 PHE A CA 1
ATOM 726 C C . PHE A 1 89 ? -1.427 0.036 4.461 1 95.62 89 PHE A C 1
ATOM 728 O O . PHE A 1 89 ? -2.414 -0.202 3.76 1 95.62 89 PHE A O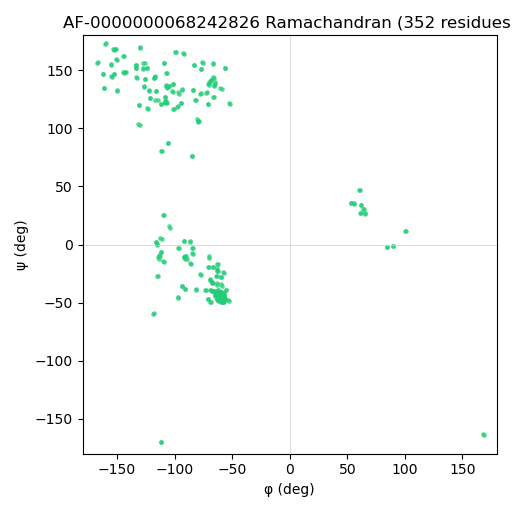 1
ATOM 735 N N . TYR A 1 90 ? -0.257 -0.495 4.277 1 94.62 90 TYR A N 1
ATOM 736 C CA . TYR A 1 90 ? -0.022 -1.656 3.424 1 94.62 90 TYR A CA 1
ATOM 737 C C . TYR A 1 90 ? 0.235 -2.902 4.262 1 94.62 90 TYR A C 1
ATOM 739 O O . TYR A 1 90 ? 1.387 -3.283 4.484 1 94.62 90 TYR A O 1
ATOM 747 N N . HIS A 1 91 ? -0.761 -3.551 4.605 1 93.62 91 HIS A N 1
ATOM 748 C CA . HIS A 1 91 ? -0.706 -4.586 5.633 1 93.62 91 HIS A CA 1
ATOM 749 C C . HIS A 1 91 ? 0.113 -5.781 5.164 1 93.62 91 HIS A C 1
ATOM 751 O O . HIS A 1 91 ? 0.903 -6.336 5.934 1 93.62 91 HIS A O 1
ATOM 757 N N . THR A 1 92 ? -0.055 -6.137 3.904 1 92.69 92 THR A N 1
ATOM 758 C CA . THR A 1 92 ? 0.632 -7.301 3.357 1 92.69 92 THR A CA 1
ATOM 759 C C . THR A 1 92 ? 2.146 -7.141 3.471 1 92.69 92 THR A C 1
ATOM 761 O O . THR A 1 92 ? 2.867 -8.117 3.668 1 92.69 92 THR A O 1
ATOM 764 N N . PHE A 1 93 ? 2.578 -5.918 3.463 1 94.5 93 PHE A N 1
ATOM 765 C CA . PHE A 1 93 ? 4.016 -5.672 3.412 1 94.5 93 PHE A CA 1
ATOM 766 C C . PHE A 1 93 ? 4.496 -4.996 4.691 1 94.5 93 PHE A C 1
ATOM 768 O O . PHE A 1 93 ? 5.66 -4.602 4.793 1 94.5 93 PHE A O 1
ATOM 775 N N . ASN A 1 94 ? 3.592 -4.727 5.609 1 96.62 94 ASN A N 1
ATOM 776 C CA . ASN A 1 94 ? 3.879 -4.094 6.895 1 96.62 94 ASN A CA 1
ATOM 777 C C . ASN A 1 94 ? 4.477 -2.701 6.707 1 96.62 94 ASN A C 1
ATOM 779 O O . ASN A 1 94 ? 5.52 -2.387 7.281 1 96.62 94 ASN A O 1
ATOM 783 N N . MET A 1 95 ? 3.854 -1.948 5.855 1 97.56 95 MET A N 1
ATOM 784 C CA . MET A 1 95 ? 4.289 -0.597 5.516 1 97.56 95 MET A CA 1
ATOM 785 C C . MET A 1 95 ? 3.129 0.389 5.613 1 97.56 95 MET A C 1
ATOM 787 O O . MET A 1 95 ? 1.972 -0.018 5.734 1 97.56 95 MET A O 1
ATOM 791 N N . ALA A 1 96 ? 3.484 1.684 5.52 1 98.25 96 ALA A N 1
ATOM 792 C CA . ALA A 1 96 ? 2.463 2.727 5.469 1 98.25 96 ALA A CA 1
ATOM 793 C C . ALA A 1 96 ? 2.955 3.936 4.676 1 98.25 96 ALA A C 1
ATOM 795 O O . ALA A 1 96 ? 4.156 4.094 4.457 1 98.25 96 ALA A O 1
ATOM 796 N N . SER A 1 97 ? 2.053 4.688 4.238 1 98.31 97 SER A N 1
ATOM 797 C CA . SER A 1 97 ? 2.324 5.973 3.602 1 98.31 97 SER A CA 1
ATOM 798 C C . SER A 1 97 ? 1.988 7.133 4.535 1 98.31 97 SER A C 1
ATOM 800 O O . SER A 1 97 ? 0.966 7.105 5.223 1 98.31 97 SER A O 1
ATOM 802 N N . LEU A 1 98 ? 2.848 8.078 4.562 1 98.56 98 LEU A N 1
ATOM 803 C CA . LEU A 1 98 ? 2.65 9.242 5.422 1 98.56 98 LEU A CA 1
ATOM 804 C C . LEU A 1 98 ? 2.326 10.477 4.594 1 98.56 98 LEU A C 1
ATOM 806 O O . LEU A 1 98 ? 2.697 10.562 3.422 1 98.56 98 LEU A O 1
ATOM 810 N N . GLY A 1 99 ? 1.694 11.406 5.199 1 97.5 99 GLY A N 1
ATOM 811 C CA . GLY A 1 99 ? 1.409 12.727 4.668 1 97.5 99 GLY A CA 1
ATOM 812 C C . GLY A 1 99 ? 1.455 13.82 5.723 1 97.5 99 GLY A C 1
ATOM 813 O O . GLY A 1 99 ? 1.409 13.531 6.918 1 97.5 99 GLY A O 1
ATOM 814 N N . TYR A 1 100 ? 1.567 15.031 5.199 1 97.75 100 TYR A N 1
ATOM 815 C CA . TYR A 1 100 ? 1.657 16.141 6.137 1 97.75 100 TYR A CA 1
ATOM 816 C C . TYR A 1 100 ? 1.468 17.484 5.422 1 97.75 100 TYR A C 1
ATOM 818 O O . TYR A 1 100 ? 1.692 17.578 4.211 1 97.75 100 TYR A O 1
ATOM 826 N N . TRP A 1 101 ? 1.058 18.438 6.195 1 96.44 101 TRP A N 1
ATOM 827 C CA . TRP A 1 101 ? 1.09 19.844 5.801 1 96.44 101 TRP A CA 1
ATOM 828 C C . TRP A 1 101 ? 1.218 20.75 7.023 1 96.44 101 TRP A C 1
ATOM 830 O O . TRP A 1 101 ? 0.772 20.391 8.117 1 96.44 101 TRP A O 1
ATOM 840 N N . ILE A 1 102 ? 1.885 21.859 6.898 1 96.88 102 ILE A N 1
ATOM 841 C CA . ILE A 1 102 ? 2.031 22.906 7.902 1 96.88 102 ILE A CA 1
ATOM 842 C C . ILE A 1 102 ? 1.526 24.234 7.34 1 96.88 102 ILE A C 1
ATOM 844 O O . ILE A 1 102 ? 1.845 24.594 6.203 1 96.88 102 ILE A O 1
ATOM 848 N N . GLY A 1 103 ? 0.702 24.906 8.164 1 95.88 103 GLY A N 1
ATOM 849 C CA . GLY A 1 103 ? 0.211 26.203 7.73 1 95.88 103 GLY A CA 1
ATOM 850 C C . GLY A 1 103 ? 1.322 27.172 7.395 1 95.88 103 GLY A C 1
ATOM 851 O O . GLY A 1 103 ? 2.389 27.156 8.016 1 95.88 103 GLY A O 1
ATOM 852 N N . ASP A 1 104 ? 1.023 28.094 6.496 1 95.06 104 ASP A N 1
ATOM 853 C CA . ASP A 1 104 ? 2.02 29.016 5.957 1 95.06 104 ASP A CA 1
ATOM 854 C C . ASP A 1 104 ? 2.695 29.812 7.074 1 95.06 104 ASP A C 1
ATOM 856 O O . ASP A 1 104 ? 3.924 29.906 7.117 1 95.06 104 ASP A O 1
ATOM 860 N N . ARG A 1 105 ? 1.94 30.266 7.949 1 94.44 105 ARG A N 1
ATOM 861 C CA . ARG A 1 105 ? 2.428 31.125 9.016 1 94.44 105 ARG A CA 1
ATOM 862 C C . ARG A 1 105 ? 3.361 30.375 9.953 1 94.44 105 ARG A C 1
ATOM 864 O O . ARG A 1 105 ? 4.16 30.984 10.672 1 94.44 105 ARG A O 1
ATOM 871 N N . TYR A 1 106 ? 3.281 29.125 9.93 1 95.75 106 TYR A N 1
ATOM 872 C CA . TYR A 1 106 ? 3.986 28.328 10.922 1 95.75 106 TYR A CA 1
ATOM 873 C C . TYR A 1 106 ? 5.133 27.547 10.281 1 95.75 106 TYR A C 1
ATOM 875 O O . TYR A 1 106 ? 5.766 26.719 10.938 1 95.75 106 TYR A O 1
ATOM 883 N N . GLN A 1 107 ? 5.375 27.75 9.031 1 94.12 107 GLN A N 1
ATOM 884 C CA . GLN A 1 107 ? 6.445 27.062 8.328 1 94.12 107 GLN A CA 1
ATOM 885 C C . GLN A 1 107 ? 7.812 27.625 8.695 1 94.12 107 GLN A C 1
ATOM 887 O O . GLN A 1 107 ? 7.906 28.75 9.203 1 94.12 107 GLN A O 1
ATOM 892 N N . ARG A 1 108 ? 8.844 26.844 8.531 1 94.12 108 ARG A N 1
ATOM 893 C CA . ARG A 1 108 ? 10.242 27.219 8.734 1 94.12 108 ARG A CA 1
ATOM 894 C C . ARG A 1 108 ? 10.516 27.531 10.203 1 94.12 108 ARG A C 1
ATOM 896 O O . ARG A 1 108 ? 11.328 28.406 10.516 1 94.12 108 ARG A O 1
ATOM 903 N N . GLN A 1 109 ? 9.742 26.922 11.031 1 95.44 109 GLN A N 1
ATOM 904 C CA . GLN A 1 109 ? 9.945 27.062 12.469 1 95.44 109 GLN A CA 1
ATOM 905 C C . GLN A 1 109 ? 10.305 25.719 13.102 1 95.44 109 GLN A C 1
ATOM 907 O O . GLN A 1 109 ? 10.383 25.609 14.328 1 95.44 109 GLN A O 1
ATOM 912 N N . GLY A 1 110 ? 10.414 24.719 12.328 1 97 110 GLY A N 1
ATOM 913 C CA . GLY A 1 110 ? 10.812 23.406 12.805 1 97 110 GLY A CA 1
ATOM 914 C C . GLY A 1 110 ? 9.633 22.547 13.234 1 97 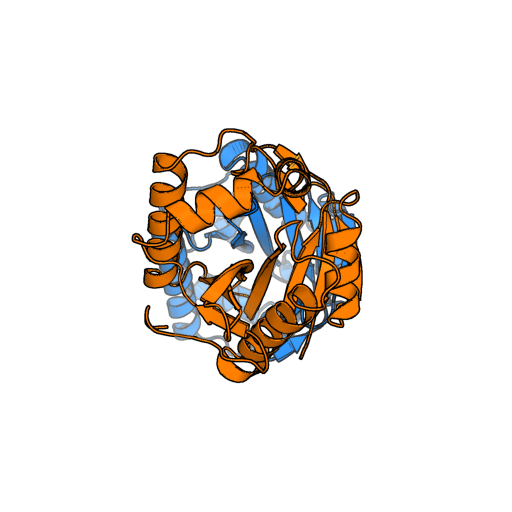110 GLY A C 1
ATOM 915 O O . GLY A 1 110 ? 9.812 21.406 13.648 1 97 110 GLY A O 1
ATOM 916 N N . TYR A 1 111 ? 8.398 23.047 13.164 1 97.94 111 TYR A N 1
ATOM 917 C CA . TYR A 1 111 ? 7.215 22.312 13.586 1 97.94 111 TYR A CA 1
ATOM 918 C C . TYR A 1 111 ? 7 21.078 12.727 1 97.94 111 TYR A C 1
ATOM 920 O O . TYR A 1 111 ? 6.668 20.016 13.242 1 97.94 111 TYR A O 1
ATOM 928 N N . GLY A 1 112 ? 7.176 21.266 11.43 1 97.88 112 GLY A N 1
ATOM 929 C CA . GLY A 1 112 ? 7.02 20.141 10.523 1 97.88 112 GLY A CA 1
ATOM 930 C C . GLY A 1 112 ? 7.949 18.984 10.852 1 97.88 112 GLY A C 1
ATOM 931 O O . GLY A 1 112 ? 7.508 17.844 10.977 1 97.88 112 GLY A O 1
ATOM 932 N N . LYS A 1 113 ? 9.203 19.297 11.016 1 98.5 113 LYS A N 1
ATOM 933 C CA . LYS A 1 113 ? 10.203 18.266 11.32 1 98.5 113 LYS A CA 1
ATOM 934 C C . LYS A 1 113 ? 9.898 17.594 12.656 1 98.5 113 LYS A C 1
ATOM 936 O O . LYS A 1 113 ? 9.969 16.375 12.773 1 98.5 113 LYS A O 1
ATOM 941 N N . GLU A 1 114 ? 9.586 18.422 13.648 1 98.69 114 GLU A N 1
ATOM 942 C CA . GLU A 1 114 ? 9.281 17.906 14.977 1 98.69 114 GLU A CA 1
ATOM 943 C C . GLU A 1 114 ? 8.078 16.969 14.945 1 98.69 114 GLU A C 1
ATOM 945 O O . GLU A 1 114 ? 8.125 15.867 15.492 1 98.69 114 GLU A O 1
ATOM 950 N N . ALA A 1 115 ? 7.023 17.344 14.289 1 98.75 115 ALA A N 1
ATOM 951 C CA . ALA A 1 115 ? 5.789 16.562 14.219 1 98.75 115 ALA A CA 1
ATOM 952 C C . ALA A 1 115 ? 5.988 15.281 13.422 1 98.75 115 ALA A C 1
ATOM 954 O O . ALA A 1 115 ? 5.602 14.203 13.867 1 98.75 115 ALA A O 1
ATOM 955 N N . LEU A 1 116 ? 6.57 15.43 12.242 1 98.75 116 LEU A N 1
ATOM 956 C CA . LEU A 1 116 ? 6.758 14.281 11.367 1 98.75 116 LEU A CA 1
ATOM 957 C C . LEU A 1 116 ? 7.715 13.266 11.992 1 98.75 116 LEU A C 1
ATOM 959 O O . LEU A 1 116 ? 7.492 12.062 11.906 1 98.75 116 LEU A O 1
ATOM 963 N N . THR A 1 117 ? 8.766 13.727 12.609 1 98.81 117 THR A N 1
ATOM 964 C CA . THR A 1 117 ? 9.703 12.836 13.281 1 98.81 117 THR A CA 1
ATOM 965 C C . THR A 1 117 ? 9 12.039 14.383 1 98.81 117 THR A C 1
ATOM 967 O O . THR A 1 117 ? 9.227 10.836 14.523 1 98.81 117 THR A O 1
ATOM 970 N N . ALA A 1 118 ? 8.188 12.703 15.125 1 98.75 118 ALA A N 1
ATOM 971 C CA . ALA A 1 118 ? 7.441 12.023 16.172 1 98.75 118 ALA A CA 1
ATOM 972 C C . ALA A 1 118 ? 6.531 10.945 15.602 1 98.75 118 ALA A C 1
ATOM 974 O O . ALA A 1 118 ? 6.43 9.852 16.156 1 98.75 118 ALA A O 1
ATOM 975 N N . LEU A 1 119 ? 5.871 11.266 14.531 1 98.75 119 LEU A N 1
ATOM 976 C CA . LEU A 1 119 ? 4.992 10.289 13.883 1 98.75 119 LEU A CA 1
ATOM 977 C C . LEU A 1 119 ? 5.793 9.102 13.359 1 98.75 119 LEU A C 1
ATOM 979 O O . LEU A 1 119 ? 5.371 7.953 13.5 1 98.75 119 LEU A O 1
ATOM 983 N N . ILE A 1 120 ? 6.902 9.391 12.742 1 98.75 120 ILE A N 1
ATOM 984 C CA . ILE A 1 120 ? 7.777 8.352 12.211 1 98.75 120 ILE A CA 1
ATOM 985 C C . ILE A 1 120 ? 8.203 7.41 13.336 1 98.75 120 ILE A C 1
ATOM 987 O O . ILE A 1 120 ? 8.125 6.188 13.195 1 98.75 120 ILE A O 1
ATOM 991 N N . LEU A 1 121 ? 8.648 7.949 14.406 1 98.5 121 LEU A N 1
ATOM 992 C CA . LEU A 1 121 ? 9.07 7.156 15.562 1 98.5 121 LEU A CA 1
ATOM 993 C C . LEU A 1 121 ? 7.914 6.309 16.078 1 98.5 121 LEU A C 1
ATOM 995 O O . LEU A 1 121 ? 8.102 5.133 16.406 1 98.5 121 LEU A O 1
ATOM 999 N N . PHE A 1 122 ? 6.785 6.879 16.203 1 98.25 122 PHE A N 1
ATOM 1000 C CA . PHE A 1 122 ? 5.594 6.152 16.641 1 98.25 122 PHE A CA 1
ATOM 1001 C C . PHE A 1 122 ? 5.332 4.961 15.727 1 98.25 122 PHE A C 1
ATOM 1003 O O . PHE A 1 122 ? 5.047 3.859 16.203 1 98.25 122 PHE A O 1
ATOM 1010 N N . CYS A 1 123 ? 5.402 5.184 14.391 1 98.38 123 CYS A N 1
ATOM 1011 C CA . CYS A 1 123 ? 5.148 4.137 13.406 1 98.38 123 CYS A CA 1
ATOM 1012 C C . CYS A 1 123 ? 6.129 2.979 13.57 1 98.38 123 CYS A C 1
ATOM 1014 O O . CYS A 1 123 ? 5.73 1.813 13.531 1 98.38 123 CYS A O 1
ATOM 1016 N N . PHE A 1 124 ? 7.402 3.256 13.797 1 98.5 124 PHE A N 1
ATOM 1017 C CA . PHE A 1 124 ? 8.422 2.219 13.875 1 98.5 124 PHE A CA 1
ATOM 1018 C C . PHE A 1 124 ? 8.43 1.567 15.25 1 98.5 124 PHE A C 1
ATOM 1020 O O . PHE A 1 124 ? 8.508 0.342 15.359 1 98.5 124 PHE A O 1
ATOM 1027 N N . GLU A 1 125 ? 8.25 2.318 16.297 1 97.75 125 GLU A N 1
ATOM 1028 C CA . GLU A 1 125 ? 8.453 1.801 17.656 1 97.75 125 GLU A CA 1
ATOM 1029 C C . GLU A 1 125 ? 7.156 1.223 18.219 1 97.75 125 GLU A C 1
ATOM 1031 O O . GLU A 1 125 ? 7.184 0.228 18.953 1 97.75 125 GLU A O 1
ATOM 1036 N N . ARG A 1 126 ? 6.09 1.815 17.953 1 95.94 126 ARG A N 1
ATOM 1037 C CA . ARG A 1 126 ? 4.828 1.393 18.547 1 95.94 126 ARG A CA 1
ATOM 1038 C C . ARG A 1 126 ? 4.051 0.49 17.594 1 95.94 126 ARG A C 1
ATOM 1040 O O . ARG A 1 126 ? 3.535 -0.553 18 1 95.94 126 ARG A O 1
ATOM 1047 N N . LEU A 1 127 ? 3.965 0.892 16.359 1 96.62 127 LEU A N 1
ATOM 1048 C CA . LEU A 1 127 ? 3.217 0.09 15.398 1 96.62 127 LEU A CA 1
ATOM 1049 C C . LEU A 1 127 ? 4.098 -0.997 14.797 1 96.62 127 LEU A C 1
ATOM 1051 O O . LEU A 1 127 ? 3.607 -1.873 14.078 1 96.62 127 LEU A O 1
ATOM 1055 N N . GLU A 1 128 ? 5.398 -0.931 14.891 1 97.44 128 GLU A N 1
ATOM 1056 C CA . GLU A 1 128 ? 6.375 -1.928 14.461 1 97.44 128 GLU A CA 1
ATOM 1057 C C . GLU A 1 128 ? 6.352 -2.113 12.945 1 97.44 128 GLU A C 1
ATOM 1059 O O . GLU A 1 128 ? 6.461 -3.238 12.453 1 97.44 128 GLU A O 1
ATOM 1064 N N . LEU A 1 129 ? 6.016 -1.053 12.273 1 98.12 129 LEU A N 1
ATOM 1065 C CA . LEU A 1 129 ? 6.113 -1.075 10.82 1 98.12 129 LEU A CA 1
ATOM 1066 C C . LEU A 1 129 ? 7.566 -1.181 10.375 1 98.12 129 LEU A C 1
ATOM 1068 O O . LEU A 1 129 ? 8.477 -0.805 11.117 1 98.12 129 LEU A O 1
ATOM 1072 N N . THR A 1 130 ? 7.773 -1.703 9.156 1 98.44 130 THR A N 1
ATOM 1073 C CA . THR A 1 130 ? 9.141 -1.98 8.719 1 98.44 130 THR A CA 1
ATOM 1074 C C . THR A 1 130 ? 9.547 -1.045 7.586 1 98.44 130 THR A C 1
ATOM 1076 O O . THR A 1 130 ? 10.703 -1.045 7.16 1 98.44 130 THR A O 1
ATOM 1079 N N . ARG A 1 131 ? 8.664 -0.269 7.082 1 98.56 131 ARG A N 1
ATOM 1080 C CA . ARG A 1 131 ? 8.953 0.692 6.023 1 98.56 131 ARG A CA 1
ATOM 1081 C C . ARG A 1 131 ? 7.879 1.767 5.945 1 98.56 131 ARG A C 1
ATOM 1083 O O . ARG A 1 131 ? 6.688 1.466 6.039 1 98.56 131 ARG A O 1
ATOM 1090 N N . LEU A 1 132 ? 8.25 2.984 5.832 1 98.81 132 LEU A N 1
ATOM 1091 C CA . LEU A 1 132 ? 7.363 4.113 5.594 1 98.81 132 LEU A CA 1
ATOM 1092 C C . LEU A 1 132 ? 7.684 4.785 4.262 1 98.81 132 LEU A C 1
ATOM 1094 O O . LEU A 1 132 ? 8.852 4.902 3.887 1 98.81 132 LEU A O 1
ATOM 1098 N N . GLU A 1 133 ? 6.625 5.219 3.604 1 98.75 133 GLU A N 1
ATOM 1099 C CA . GLU A 1 133 ? 6.836 5.953 2.359 1 98.75 133 GLU A CA 1
ATOM 1100 C C . GLU A 1 133 ? 6.133 7.309 2.395 1 98.75 133 GLU A C 1
ATOM 1102 O O . GLU A 1 133 ? 5.062 7.441 2.992 1 98.75 133 GLU A O 1
ATOM 1107 N N . ILE A 1 134 ? 6.738 8.25 1.844 1 98.56 134 ILE A N 1
ATOM 1108 C CA . ILE A 1 134 ? 6.199 9.578 1.589 1 98.56 134 ILE A CA 1
ATOM 1109 C C . ILE A 1 134 ? 6.246 9.883 0.092 1 98.56 134 ILE A C 1
ATOM 1111 O O . ILE A 1 134 ? 7.293 9.727 -0.545 1 98.56 134 ILE A O 1
ATOM 1115 N N . VAL A 1 135 ? 5.141 10.242 -0.484 1 98.06 135 VAL A N 1
ATOM 1116 C CA . VAL A 1 135 ? 5.07 10.578 -1.903 1 98.06 135 VAL A CA 1
ATOM 1117 C C . VAL A 1 135 ? 4.789 12.07 -2.07 1 98.06 135 VAL A C 1
ATOM 1119 O O . VAL A 1 135 ? 3.773 12.57 -1.586 1 98.06 135 VAL A O 1
ATOM 1122 N N . CYS A 1 136 ? 5.668 12.758 -2.732 1 97.38 136 CYS A N 1
ATOM 1123 C CA . CYS A 1 136 ? 5.555 14.195 -2.91 1 97.38 136 CYS A CA 1
ATOM 1124 C C . CYS A 1 136 ? 5.398 14.555 -4.383 1 97.38 136 CYS A C 1
ATOM 1126 O O . CYS A 1 136 ? 6.02 13.938 -5.246 1 97.38 136 CYS A O 1
ATOM 1128 N N . ASP A 1 137 ? 4.609 15.578 -4.594 1 96.5 137 ASP A N 1
ATOM 1129 C CA . ASP A 1 137 ? 4.637 16.203 -5.914 1 96.5 137 ASP A CA 1
ATOM 1130 C C . ASP A 1 137 ? 6.035 16.719 -6.25 1 96.5 137 ASP A C 1
ATOM 1132 O O . ASP A 1 137 ? 6.688 17.344 -5.41 1 96.5 137 ASP A O 1
ATOM 1136 N N . PRO A 1 138 ? 6.469 16.422 -7.48 1 96.69 138 PRO A N 1
ATOM 1137 C CA . PRO A 1 138 ? 7.82 16.859 -7.859 1 96.69 138 PRO A CA 1
ATOM 1138 C C . PRO A 1 138 ? 8.023 18.359 -7.73 1 96.69 138 PRO A C 1
ATOM 1140 O O . PRO A 1 138 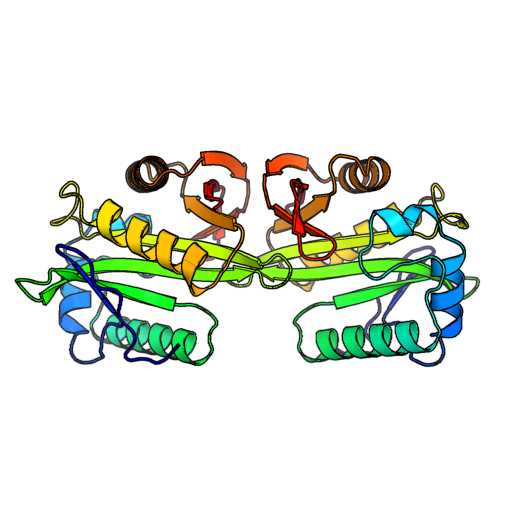? 9.156 18.828 -7.566 1 96.69 138 PRO A O 1
ATOM 1143 N N . GLU A 1 139 ? 6.992 19.109 -7.793 1 95.62 139 GLU A N 1
ATOM 1144 C CA . GLU A 1 139 ? 7.098 20.562 -7.719 1 95.62 139 GLU A CA 1
ATOM 1145 C C . GLU A 1 139 ? 6.957 21.047 -6.277 1 95.62 139 GLU A C 1
ATOM 1147 O O . GLU A 1 139 ? 7.152 22.234 -6 1 95.62 139 GLU A O 1
ATOM 1152 N N . ASN A 1 140 ? 6.559 20.188 -5.383 1 95.12 140 ASN A N 1
ATOM 1153 C CA . ASN A 1 140 ? 6.414 20.562 -3.982 1 95.12 140 ASN A CA 1
ATOM 1154 C C . ASN A 1 140 ? 7.738 20.453 -3.232 1 95.12 140 ASN A C 1
ATOM 1156 O O . ASN A 1 140 ? 7.898 19.594 -2.371 1 95.12 140 ASN A O 1
ATOM 1160 N N . VAL A 1 141 ? 8.578 21.375 -3.436 1 95.19 141 VAL A N 1
ATOM 1161 C CA . VAL A 1 141 ? 9.961 21.359 -2.955 1 95.19 141 VAL A CA 1
ATOM 1162 C C . VAL A 1 141 ? 9.977 21.406 -1.429 1 95.19 141 VAL A C 1
ATOM 1164 O O . VAL A 1 141 ? 10.734 20.672 -0.791 1 95.19 141 VAL A O 1
ATOM 1167 N N . PRO A 1 142 ? 9.086 22.203 -0.797 1 94.5 142 PRO A N 1
ATOM 1168 C CA . PRO A 1 142 ? 9.094 22.219 0.667 1 94.5 142 PRO A CA 1
ATOM 1169 C C . PRO A 1 142 ? 8.758 20.859 1.281 1 94.5 142 PRO A C 1
ATOM 1171 O O . PRO A 1 142 ? 9.367 20.469 2.275 1 94.5 142 PRO A O 1
ATOM 1174 N N . SER A 1 143 ? 7.816 20.234 0.764 1 96.5 143 SER A N 1
ATOM 1175 C CA . SER A 1 143 ? 7.465 18.906 1.261 1 96.5 143 SER A CA 1
ATOM 1176 C C . SER A 1 143 ? 8.633 17.922 1.108 1 96.5 143 SER A C 1
ATOM 1178 O O . SER A 1 143 ? 8.93 17.156 2.025 1 96.5 143 SER A O 1
ATOM 1180 N N . GLN A 1 144 ? 9.281 17.969 -0.011 1 97.69 144 GLN A N 1
ATOM 1181 C CA . GLN A 1 144 ? 10.445 17.125 -0.254 1 97.69 144 GLN A CA 1
ATOM 1182 C C . GLN A 1 144 ? 11.547 17.391 0.766 1 97.69 144 GLN A C 1
ATOM 1184 O O . GLN A 1 144 ? 12.133 16.469 1.324 1 97.69 144 GLN A O 1
ATOM 1189 N N . ALA A 1 145 ? 11.812 18.641 0.92 1 97.62 145 ALA A N 1
ATOM 1190 C CA . ALA A 1 145 ? 12.859 19.062 1.855 1 97.62 145 ALA A CA 1
ATOM 1191 C C . ALA A 1 145 ? 12.562 18.547 3.264 1 97.62 145 ALA A C 1
ATOM 1193 O O . ALA A 1 145 ? 13.469 18.109 3.973 1 97.62 145 ALA A O 1
ATOM 1194 N N . LEU A 1 146 ? 11.32 18.625 3.678 1 98 146 LEU A N 1
ATOM 1195 C CA . LEU A 1 146 ? 10.93 18.141 4.996 1 98 146 LEU A CA 1
ATOM 1196 C C . LEU A 1 146 ? 11.18 16.641 5.121 1 98 146 LEU A C 1
ATOM 1198 O O . LEU A 1 146 ? 11.711 16.188 6.133 1 98 146 LEU A O 1
ATOM 1202 N N . ALA A 1 147 ? 10.742 15.883 4.141 1 98.38 147 ALA A N 1
ATOM 1203 C CA . ALA A 1 147 ? 10.984 14.438 4.145 1 98.38 147 ALA A CA 1
ATOM 1204 C C . ALA A 1 147 ? 12.469 14.133 4.328 1 98.38 147 ALA A C 1
ATOM 1206 O O . ALA A 1 147 ? 12.836 13.305 5.168 1 98.38 147 ALA A O 1
ATOM 1207 N N . LEU A 1 148 ? 13.266 14.789 3.568 1 98.31 148 LEU A N 1
ATOM 1208 C CA . LEU A 1 148 ? 14.711 14.586 3.627 1 98.31 148 LEU A CA 1
ATOM 1209 C C . LEU A 1 148 ? 15.258 14.969 5 1 98.31 148 LEU A C 1
ATOM 1211 O O . LEU A 1 148 ? 16.094 14.25 5.555 1 98.31 148 LEU A O 1
ATOM 1215 N N . ARG A 1 149 ? 14.805 16.047 5.512 1 98.06 149 ARG A N 1
ATOM 1216 C CA . ARG A 1 149 ? 15.258 16.516 6.816 1 98.06 149 ARG A CA 1
ATOM 1217 C C . ARG A 1 149 ? 14.875 15.539 7.918 1 98.06 149 ARG A C 1
ATOM 1219 O O . ARG A 1 149 ? 15.516 15.492 8.969 1 98.06 149 ARG A O 1
ATOM 1226 N N . CYS A 1 150 ? 13.844 14.836 7.688 1 98.31 150 CYS A N 1
ATOM 1227 C CA . CYS A 1 150 ? 13.398 13.852 8.672 1 98.31 150 CYS A CA 1
ATOM 1228 C C . CYS A 1 150 ? 14.109 12.523 8.469 1 98.31 150 CYS A C 1
ATOM 1230 O O . CYS A 1 150 ? 13.758 11.523 9.102 1 98.31 150 CYS A O 1
ATOM 1232 N N . GLY A 1 151 ? 15.016 12.422 7.543 1 98.19 151 GLY A N 1
ATOM 1233 C CA . GLY A 1 151 ? 15.859 11.25 7.391 1 98.19 151 GLY A CA 1
ATOM 1234 C C . GLY A 1 151 ? 15.398 10.32 6.277 1 98.19 151 GLY A C 1
ATOM 1235 O O . GLY A 1 151 ? 15.883 9.195 6.16 1 98.19 151 GLY A O 1
ATOM 1236 N N . ALA A 1 152 ? 14.5 10.773 5.473 1 98.69 152 ALA A N 1
ATOM 1237 C CA . ALA A 1 152 ? 14.023 9.938 4.383 1 98.69 152 ALA A CA 1
ATOM 1238 C C . ALA A 1 152 ? 15.023 9.898 3.232 1 98.69 152 ALA A C 1
ATOM 1240 O O . ALA A 1 152 ? 15.766 10.859 3.014 1 98.69 152 ALA A O 1
ATOM 1241 N N . ASN A 1 153 ? 14.992 8.773 2.527 1 98.38 153 ASN A N 1
ATOM 1242 C CA . ASN A 1 153 ? 15.797 8.617 1.321 1 98.38 153 ASN A CA 1
ATOM 1243 C C . ASN A 1 153 ? 14.961 8.789 0.059 1 98.38 153 ASN A C 1
ATOM 1245 O O . ASN A 1 153 ? 13.867 8.219 -0.048 1 98.38 153 ASN A O 1
ATOM 1249 N N . ARG A 1 154 ? 15.484 9.594 -0.827 1 98.25 154 ARG A N 1
ATOM 1250 C CA . ARG A 1 154 ? 14.82 9.719 -2.119 1 98.25 154 ARG A CA 1
ATOM 1251 C C . ARG A 1 154 ? 15.031 8.469 -2.967 1 98.25 154 ARG A C 1
ATOM 1253 O O . ARG A 1 154 ? 16.172 8.047 -3.188 1 98.25 154 ARG A O 1
ATOM 1260 N N . GLU A 1 155 ? 14.016 7.934 -3.5 1 98.06 155 GLU A N 1
ATOM 1261 C CA . GLU A 1 155 ? 14.148 6.66 -4.199 1 98.06 155 GLU A CA 1
ATOM 1262 C C . GLU A 1 155 ? 13.789 6.797 -5.676 1 98.06 155 GLU A C 1
ATOM 1264 O O . GLU A 1 155 ? 14.594 6.461 -6.547 1 98.06 155 GLU A O 1
ATOM 1269 N N . GLN A 1 156 ? 12.625 7.207 -5.93 1 97.19 156 GLN A N 1
ATOM 1270 C CA . GLN A 1 156 ? 12.141 7.066 -7.297 1 97.19 156 GLN A CA 1
ATOM 1271 C C . GLN A 1 156 ? 11.141 8.164 -7.641 1 97.19 156 GLN A C 1
ATOM 1273 O O . GLN A 1 156 ? 10.289 8.516 -6.816 1 97.19 156 GLN A O 1
ATOM 1278 N N . LEU A 1 157 ? 11.359 8.773 -8.805 1 98.25 157 LEU A N 1
ATOM 1279 C CA . LEU A 1 157 ? 10.242 9.477 -9.43 1 98.25 157 LEU A CA 1
ATOM 1280 C C . LEU A 1 157 ? 9.312 8.492 -10.133 1 98.25 157 LEU A C 1
ATOM 1282 O O . LEU A 1 157 ? 9.633 7.992 -11.211 1 98.25 157 LEU A O 1
ATOM 1286 N N . ALA A 1 158 ? 8.164 8.227 -9.586 1 98.25 158 ALA A N 1
ATOM 1287 C CA . ALA A 1 158 ? 7.277 7.156 -10.031 1 98.25 158 ALA A CA 1
ATOM 1288 C C . ALA A 1 158 ? 6.047 7.723 -10.734 1 98.25 158 ALA A C 1
ATOM 1290 O O . ALA A 1 158 ? 5.297 8.508 -10.148 1 98.25 158 ALA A O 1
ATOM 1291 N N . PRO A 1 159 ? 5.805 7.324 -11.953 1 97.94 159 PRO A N 1
ATOM 1292 C CA . PRO A 1 159 ? 4.598 7.777 -12.648 1 97.94 159 PRO A CA 1
ATOM 1293 C C . PRO A 1 159 ? 3.316 7.25 -12.008 1 97.94 159 PRO A C 1
ATOM 1295 O O . PRO A 1 159 ? 3.285 6.117 -11.523 1 97.94 159 PRO A O 1
ATOM 1298 N N . ASN A 1 160 ? 2.26 8.125 -12.023 1 98.19 160 ASN A N 1
ATOM 1299 C CA . ASN A 1 160 ? 0.931 7.758 -11.547 1 98.19 160 ASN A CA 1
ATOM 1300 C C . ASN A 1 160 ? 0.969 7.258 -10.109 1 98.19 160 ASN A C 1
ATOM 1302 O O . ASN A 1 160 ? 0.212 6.359 -9.734 1 98.19 160 ASN A O 1
ATOM 1306 N N . ARG A 1 161 ? 1.856 7.832 -9.281 1 97.81 161 ARG A N 1
ATOM 1307 C CA . ARG A 1 161 ? 2.105 7.254 -7.965 1 97.81 161 ARG A CA 1
ATOM 1308 C C . ARG A 1 161 ? 1.166 7.848 -6.922 1 97.81 161 ARG A C 1
ATOM 1310 O O . ARG A 1 161 ? 1.025 7.305 -5.824 1 97.81 161 ARG A O 1
ATOM 1317 N N . PHE A 1 162 ? 0.451 8.875 -7.258 1 95.38 162 PHE A N 1
ATOM 1318 C CA . PHE A 1 162 ? -0.571 9.43 -6.371 1 95.38 162 PHE A CA 1
ATOM 1319 C C . PHE A 1 162 ? -1.662 10.125 -7.172 1 95.38 162 PHE A C 1
ATOM 1321 O O . PHE A 1 162 ? -1.553 10.266 -8.391 1 95.38 162 PHE A O 1
ATOM 1328 N N . LEU A 1 163 ? -2.756 10.422 -6.434 1 93.75 163 LEU A N 1
ATOM 1329 C CA . LEU A 1 163 ? -3.883 11.102 -7.066 1 93.75 163 LEU A CA 1
ATOM 1330 C C . LEU A 1 163 ? -3.965 12.555 -6.613 1 93.75 163 LEU A C 1
ATOM 1332 O O . LEU A 1 163 ? -3.744 12.859 -5.441 1 93.75 163 LEU A O 1
ATOM 1336 N N . TYR A 1 164 ? -4.207 13.414 -7.531 1 91.94 164 TYR A N 1
ATOM 1337 C CA . TYR A 1 164 ? -4.543 14.812 -7.266 1 91.94 164 TYR A CA 1
ATOM 1338 C C . TYR A 1 164 ? -5.777 15.234 -8.055 1 91.94 164 TYR A C 1
ATOM 1340 O O . TYR A 1 164 ? -5.77 15.211 -9.289 1 91.94 164 TYR A O 1
ATOM 1348 N N . ALA A 1 165 ? -6.77 15.633 -7.277 1 88.25 165 ALA A N 1
ATOM 1349 C CA . ALA A 1 165 ? -8.039 15.984 -7.902 1 88.25 165 ALA A CA 1
ATOM 1350 C C . ALA A 1 165 ? -8.539 14.859 -8.805 1 88.25 165 ALA A C 1
ATOM 1352 O O . ALA A 1 165 ? -8.93 15.102 -9.945 1 88.25 165 ALA A O 1
ATOM 1353 N N . GLY A 1 166 ? -8.297 13.695 -8.391 1 89.56 166 GLY A N 1
ATOM 1354 C CA . GLY A 1 166 ? -8.805 12.523 -9.086 1 89.56 166 GLY A CA 1
ATOM 1355 C C . GLY A 1 166 ? -7.926 12.086 -10.242 1 89.56 166 GLY A C 1
ATOM 1356 O O . GLY A 1 166 ? -8.211 11.086 -10.898 1 89.56 166 GLY A O 1
ATOM 1357 N N . GLU A 1 167 ? -6.902 12.805 -10.484 1 94.19 167 GLU A N 1
ATOM 1358 C CA . GLU A 1 167 ? -6.016 12.492 -11.602 1 94.19 167 GLU A CA 1
ATOM 1359 C C . GLU A 1 167 ? -4.695 11.906 -11.117 1 94.19 167 GLU A C 1
ATOM 1361 O O . GLU A 1 167 ? -4.098 12.414 -10.164 1 94.19 167 GLU A O 1
ATOM 1366 N N . PRO A 1 168 ? -4.297 10.852 -11.789 1 96.44 168 PRO A N 1
ATOM 1367 C CA . PRO A 1 168 ? -2.99 10.305 -11.414 1 96.44 168 PRO A CA 1
ATOM 1368 C C . PRO A 1 168 ? -1.83 11.211 -11.812 1 96.44 168 PRO A C 1
ATOM 1370 O O . PRO A 1 168 ? -1.84 11.781 -12.906 1 96.44 168 PRO A O 1
ATOM 1373 N N . LYS A 1 169 ? -0.9 11.328 -10.891 1 96.75 169 LYS A N 1
ATOM 1374 C CA . LYS A 1 169 ? 0.277 12.164 -11.117 1 96.75 169 LYS A CA 1
ATOM 1375 C C . LYS A 1 169 ? 1.554 11.438 -10.711 1 96.75 169 LYS A C 1
ATOM 1377 O O . LYS A 1 169 ? 1.517 10.523 -9.883 1 96.75 169 LYS A O 1
ATOM 1382 N N . ALA A 1 170 ? 2.639 11.938 -11.414 1 97.94 170 ALA A N 1
ATOM 1383 C CA . ALA A 1 170 ? 3.941 11.43 -10.984 1 97.94 170 ALA A CA 1
ATOM 1384 C C . ALA A 1 170 ? 4.312 11.961 -9.609 1 97.94 170 ALA A C 1
ATOM 1386 O O . ALA A 1 170 ? 4.059 13.125 -9.297 1 97.94 170 ALA A O 1
ATOM 1387 N N . GLY A 1 171 ? 4.898 11.055 -8.797 1 97.88 171 GLY A N 1
ATOM 1388 C CA . GLY A 1 171 ? 5.34 11.438 -7.465 1 97.88 171 GLY A CA 1
ATOM 1389 C C . GLY A 1 171 ? 6.742 10.961 -7.145 1 97.88 171 GLY A C 1
ATOM 1390 O O . GLY A 1 171 ? 7.152 9.875 -7.566 1 97.88 171 GLY A O 1
ATOM 1391 N N . ILE A 1 172 ? 7.422 11.781 -6.438 1 98.44 172 ILE A N 1
ATOM 1392 C CA . ILE A 1 172 ? 8.711 11.359 -5.898 1 98.44 172 ILE A CA 1
ATOM 1393 C C . ILE A 1 172 ? 8.492 10.547 -4.621 1 98.44 172 ILE A C 1
ATOM 1395 O O . ILE A 1 172 ? 7.863 11.031 -3.676 1 98.44 172 ILE A O 1
ATOM 1399 N N . VAL A 1 173 ? 9.039 9.352 -4.656 1 98.62 173 VAL A N 1
ATOM 1400 C CA . VAL A 1 173 ? 8.883 8.461 -3.514 1 98.62 173 VAL A CA 1
ATOM 1401 C C . VAL A 1 173 ? 10.086 8.602 -2.584 1 98.62 173 VAL A C 1
ATOM 1403 O O . VAL A 1 173 ? 11.234 8.453 -3.016 1 98.62 173 VAL A O 1
ATOM 1406 N N . PHE A 1 174 ? 9.805 8.953 -1.348 1 98.75 174 PHE A N 1
ATOM 1407 C CA . PHE A 1 174 ? 10.766 8.898 -0.253 1 98.75 174 PHE A CA 1
ATOM 1408 C C . PHE A 1 174 ? 10.445 7.746 0.689 1 98.75 174 PHE A C 1
ATOM 1410 O O . PHE A 1 174 ? 9.281 7.398 0.881 1 98.75 174 PHE A O 1
ATOM 1417 N N . SER A 1 175 ? 11.5 7.203 1.243 1 98.75 175 SER A N 1
ATOM 1418 C CA . SER A 1 175 ? 11.242 6.094 2.156 1 98.75 175 SER A CA 1
ATOM 1419 C C . SER A 1 175 ? 12.039 6.246 3.447 1 98.75 175 SER A C 1
ATOM 1421 O O . SER A 1 175 ? 13.055 6.941 3.477 1 98.75 175 SER A O 1
ATOM 1423 N N . LEU A 1 176 ? 11.5 5.699 4.516 1 98.69 176 LEU A N 1
ATOM 1424 C CA . LEU A 1 176 ? 12.148 5.555 5.812 1 98.69 176 LEU A CA 1
ATOM 1425 C C . LEU A 1 176 ? 12.102 4.105 6.289 1 98.69 176 LEU A C 1
ATOM 1427 O O . LEU A 1 176 ? 11.086 3.432 6.133 1 98.69 176 LEU A O 1
ATOM 1431 N N . ILE A 1 177 ? 13.141 3.605 6.789 1 98 177 ILE A N 1
ATOM 1432 C CA . ILE A 1 177 ? 13.219 2.285 7.402 1 98 177 ILE A CA 1
ATOM 1433 C C . ILE A 1 177 ? 13.75 2.41 8.828 1 98 177 ILE A C 1
ATOM 1435 O O . ILE A 1 177 ? 14.461 3.363 9.156 1 98 177 ILE A O 1
ATOM 1439 N N . PRO A 1 178 ? 13.352 1.483 9.672 1 95 178 PRO A N 1
ATOM 1440 C CA . PRO A 1 178 ? 13.805 1.591 11.062 1 95 178 PRO A CA 1
ATOM 1441 C C . PRO A 1 178 ? 15.32 1.549 11.195 1 95 178 PRO A C 1
ATOM 1443 O O . PRO A 1 178 ? 16 0.969 10.344 1 95 178 PRO A O 1
ATOM 1446 N N . MET B 1 1 ? -16.5 -8.398 -6.512 1 79.69 1 MET B N 1
ATOM 1447 C CA . MET B 1 1 ? -16.391 -9.508 -7.457 1 79.69 1 MET B CA 1
ATOM 1448 C C . MET B 1 1 ? -16.984 -10.781 -6.875 1 79.69 1 MET B C 1
ATOM 1450 O O . MET B 1 1 ? -16.766 -11.094 -5.703 1 79.69 1 MET B O 1
ATOM 1454 N N . THR B 1 2 ? -17.672 -11.484 -7.656 1 85.38 2 THR B N 1
ATOM 1455 C CA . THR B 1 2 ? -18.297 -12.711 -7.176 1 85.38 2 THR B CA 1
ATOM 1456 C C . THR B 1 2 ? -17.312 -13.875 -7.195 1 85.38 2 THR B C 1
ATOM 1458 O O . THR B 1 2 ? -16.375 -13.883 -8 1 85.38 2 THR B O 1
ATOM 1461 N N . PRO B 1 3 ? -17.516 -14.828 -6.379 1 85.81 3 PRO B N 1
ATOM 1462 C CA . PRO B 1 3 ? -16.609 -15.977 -6.316 1 85.81 3 PRO B CA 1
ATOM 1463 C C . PRO B 1 3 ? -16.578 -16.781 -7.617 1 85.81 3 PRO B C 1
ATOM 1465 O O . PRO B 1 3 ? -15.664 -17.578 -7.836 1 85.81 3 PRO B O 1
ATOM 1468 N N . ASP B 1 4 ? -17.5 -16.594 -8.414 1 89.12 4 ASP B N 1
ATOM 1469 C CA . ASP B 1 4 ? -17.562 -17.328 -9.664 1 89.12 4 ASP B CA 1
ATOM 1470 C C . ASP B 1 4 ? -16.875 -16.562 -10.797 1 89.12 4 ASP B C 1
ATOM 1472 O O . ASP B 1 4 ? -16.812 -17.047 -11.93 1 89.12 4 ASP B O 1
ATOM 1476 N N . PHE B 1 5 ? -16.344 -15.523 -10.469 1 94.38 5 PHE B N 1
ATOM 1477 C CA . PHE B 1 5 ? -15.688 -14.711 -11.477 1 94.38 5 PHE B CA 1
ATOM 1478 C C . PHE B 1 5 ? -14.477 -15.438 -12.047 1 94.38 5 PHE B C 1
ATOM 1480 O O . PHE B 1 5 ? -13.742 -16.109 -11.312 1 94.38 5 PHE B O 1
ATOM 1487 N N . GLN B 1 6 ? -14.383 -15.328 -13.375 1 96.81 6 GLN B N 1
ATOM 1488 C CA . GLN B 1 6 ? -13.227 -15.922 -14.039 1 96.81 6 GLN B CA 1
ATOM 1489 C C . GLN B 1 6 ? -12.75 -15.055 -15.203 1 96.81 6 GLN B C 1
ATOM 1491 O O . GLN B 1 6 ? -13.531 -14.289 -15.773 1 96.81 6 GLN B O 1
ATOM 1496 N N . ILE B 1 7 ? -11.5 -15.078 -15.453 1 97.94 7 ILE B N 1
ATOM 1497 C CA . ILE B 1 7 ? -10.891 -14.5 -16.641 1 97.94 7 ILE B CA 1
ATOM 1498 C C . ILE B 1 7 ? -10.445 -15.609 -17.594 1 97.94 7 ILE B C 1
ATOM 1500 O O . ILE B 1 7 ? -9.68 -16.5 -17.203 1 97.94 7 ILE B O 1
ATOM 1504 N N . VAL B 1 8 ? -10.953 -15.562 -18.781 1 98.12 8 VAL B N 1
ATOM 1505 C CA . VAL B 1 8 ? -10.625 -16.594 -19.75 1 98.12 8 VAL B CA 1
ATOM 1506 C C . VAL B 1 8 ? -9.719 -16.016 -20.828 1 98.12 8 VAL B C 1
ATOM 1508 O O . VAL B 1 8 ? -9.984 -14.922 -21.359 1 98.12 8 VAL B O 1
ATOM 1511 N N . THR B 1 9 ? -8.625 -16.672 -21.031 1 98.19 9 THR B N 1
ATOM 1512 C CA . THR B 1 9 ? -7.711 -16.312 -22.109 1 98.19 9 THR B CA 1
ATOM 1513 C C . THR B 1 9 ? -7.688 -17.406 -23.188 1 98.19 9 THR B C 1
ATOM 1515 O O . THR B 1 9 ? -8.586 -18.25 -23.234 1 98.19 9 THR B O 1
ATOM 1518 N N . GLN B 1 10 ? -6.723 -17.25 -24.109 1 97.69 10 GLN B N 1
ATOM 1519 C CA . GLN B 1 10 ? -6.648 -18.203 -25.203 1 97.69 10 GLN B CA 1
ATOM 1520 C C . GLN B 1 10 ? -6.445 -19.625 -24.688 1 97.69 10 GLN B C 1
ATOM 1522 O O . GLN B 1 10 ? -7.168 -20.547 -25.078 1 97.69 10 GLN B O 1
ATOM 1527 N N . ARG B 1 11 ? -5.461 -19.859 -23.781 1 98.31 11 ARG B N 1
ATOM 1528 C CA . ARG B 1 11 ? -5.113 -21.203 -23.344 1 98.31 11 ARG B CA 1
ATOM 1529 C C . ARG B 1 11 ? -5.465 -21.406 -21.875 1 98.31 11 ARG B C 1
ATOM 1531 O O . ARG B 1 11 ? -5.438 -22.547 -21.375 1 98.31 11 ARG B O 1
ATOM 1538 N N . LEU B 1 12 ? -5.836 -20.281 -21.188 1 98.69 12 LEU B N 1
ATOM 1539 C CA . LEU B 1 12 ? -5.891 -20.375 -19.734 1 98.69 12 LEU B CA 1
ATOM 1540 C C . LEU B 1 12 ? -7.25 -19.938 -19.203 1 98.69 12 LEU B C 1
ATOM 1542 O O . LEU B 1 12 ? -7.973 -19.203 -19.891 1 98.69 12 LEU B O 1
ATOM 1546 N N . GLN B 1 13 ? -7.562 -20.422 -18.031 1 98.56 13 GLN B N 1
ATOM 1547 C CA . GLN B 1 13 ? -8.664 -19.969 -17.203 1 98.56 13 GLN B CA 1
ATOM 1548 C C . GLN B 1 13 ? -8.172 -19.547 -15.82 1 98.56 13 GLN B C 1
ATOM 1550 O O . GLN B 1 13 ? -7.562 -20.344 -15.102 1 98.56 13 GLN B O 1
ATOM 1555 N N . LEU B 1 14 ? -8.367 -18.297 -15.531 1 98.62 14 LEU B N 1
ATOM 1556 C CA . LEU B 1 14 ? -8.023 -17.766 -14.219 1 98.62 14 LEU B CA 1
ATOM 1557 C C . LEU B 1 14 ? -9.25 -17.703 -13.312 1 98.62 14 LEU B C 1
ATOM 1559 O O . LEU B 1 14 ? -10.211 -16.984 -13.609 1 98.62 14 LEU B O 1
ATOM 1563 N N . ARG B 1 15 ? -9.227 -18.406 -12.234 1 97.94 15 ARG B N 1
ATOM 1564 C CA . ARG B 1 15 ? -10.375 -18.484 -11.336 1 97.94 15 ARG B CA 1
ATOM 1565 C C . ARG B 1 15 ? -9.953 -18.953 -9.953 1 97.94 15 ARG B C 1
ATOM 1567 O O . ARG B 1 15 ? -8.805 -19.344 -9.742 1 97.94 15 ARG B O 1
ATOM 1574 N N . LEU B 1 16 ? -10.906 -18.906 -9.031 1 97.38 16 LEU B N 1
ATOM 1575 C CA . LEU B 1 16 ? -10.641 -19.391 -7.68 1 97.38 16 LEU B CA 1
ATOM 1576 C C . LEU B 1 16 ? -10.375 -20.891 -7.684 1 97.38 16 LEU B C 1
ATOM 1578 O O . LEU B 1 16 ? -11.039 -21.641 -8.406 1 97.38 16 LEU B O 1
ATOM 1582 N N . ILE B 1 17 ? -9.406 -21.281 -6.879 1 97.06 17 ILE B N 1
ATOM 1583 C CA . ILE B 1 17 ? -9.203 -22.703 -6.594 1 97.06 17 ILE B CA 1
ATOM 1584 C C . ILE B 1 17 ? -10.242 -23.172 -5.574 1 97.06 17 ILE B C 1
ATOM 1586 O O . ILE B 1 17 ? -10.453 -22.516 -4.551 1 97.06 17 ILE B O 1
ATOM 1590 N N . THR B 1 18 ? -10.891 -24.219 -5.859 1 95.25 18 THR B N 1
ATOM 1591 C CA . THR B 1 18 ? -11.93 -24.719 -4.961 1 95.25 18 THR B CA 1
ATOM 1592 C C . THR B 1 18 ? -11.359 -25.719 -3.967 1 95.25 18 THR B C 1
ATOM 1594 O O . THR B 1 18 ? -10.266 -26.25 -4.176 1 95.25 18 THR B O 1
ATOM 1597 N N . ALA B 1 19 ? -12.117 -25.953 -2.941 1 94.19 19 ALA B N 1
ATOM 1598 C CA . ALA B 1 19 ? -11.688 -26.859 -1.881 1 94.19 19 ALA B CA 1
ATOM 1599 C C . ALA B 1 19 ? -11.398 -28.25 -2.434 1 94.19 19 ALA B C 1
ATOM 1601 O O . ALA B 1 19 ? -10.492 -28.938 -1.964 1 94.19 19 ALA B O 1
ATOM 1602 N N . ASP B 1 20 ? -12.164 -28.672 -3.402 1 94.94 20 ASP B N 1
ATOM 1603 C CA . ASP B 1 20 ? -12.023 -30 -3.996 1 94.94 20 ASP B CA 1
ATOM 1604 C C . ASP B 1 20 ? -10.734 -30.094 -4.816 1 94.94 20 ASP B C 1
ATOM 1606 O O . ASP B 1 20 ? -10.32 -31.188 -5.195 1 94.94 20 ASP B O 1
ATOM 1610 N N . GLU B 1 21 ? -10.062 -29 -5.055 1 96.94 21 GLU B N 1
ATOM 1611 C CA . GLU B 1 21 ? -8.844 -28.969 -5.863 1 96.94 21 GLU B CA 1
ATOM 1612 C C . GLU B 1 21 ? -7.605 -28.812 -4.992 1 96.94 21 GLU B C 1
ATOM 1614 O O . GLU B 1 21 ? -6.527 -28.484 -5.492 1 96.94 21 GLU B O 1
ATOM 1619 N N . ALA B 1 22 ? -7.785 -29.062 -3.668 1 96.94 22 ALA B N 1
ATOM 1620 C CA . ALA B 1 22 ? -6.684 -28.922 -2.715 1 96.94 22 ALA B CA 1
ATOM 1621 C C . ALA B 1 22 ? -5.543 -29.875 -3.059 1 96.94 22 ALA B C 1
ATOM 1623 O O . ALA B 1 22 ? -4.367 -29.516 -2.955 1 96.94 22 ALA B O 1
ATOM 1624 N N . GLU B 1 23 ? -5.918 -31.062 -3.428 1 95.88 23 GLU B N 1
ATOM 1625 C CA . GLU B 1 23 ? -4.898 -32.031 -3.771 1 95.88 23 GLU B CA 1
ATOM 1626 C C . GLU B 1 23 ? -4.078 -31.594 -4.977 1 95.88 23 GLU B C 1
ATOM 1628 O O . GLU B 1 23 ? -2.865 -31.812 -5.023 1 95.88 23 GLU B O 1
ATOM 1633 N N . GLU B 1 24 ? -4.707 -31.062 -5.961 1 95.88 24 GLU B N 1
ATOM 1634 C CA . GLU B 1 24 ? -4.016 -30.547 -7.137 1 95.88 24 GLU B CA 1
ATOM 1635 C C . GLU B 1 24 ? -3.029 -29.453 -6.758 1 95.88 24 GLU B C 1
ATOM 1637 O O . GLU B 1 24 ? -1.93 -29.375 -7.309 1 95.88 24 GLU B O 1
ATOM 1642 N N . LEU B 1 25 ? -3.434 -28.609 -5.859 1 96.56 25 LEU B N 1
ATOM 1643 C CA . LEU B 1 25 ? -2.557 -27.547 -5.367 1 96.56 25 LEU B CA 1
ATOM 1644 C C . LEU B 1 25 ? -1.34 -28.141 -4.66 1 96.56 25 LEU B C 1
ATOM 1646 O O . LEU B 1 25 ? -0.209 -27.719 -4.902 1 96.56 25 LEU B O 1
ATOM 1650 N N . VAL B 1 26 ? -1.562 -29.125 -3.811 1 95.75 26 VAL B N 1
ATOM 1651 C CA . VAL B 1 26 ? -0.479 -29.781 -3.082 1 95.75 26 VAL B CA 1
ATOM 1652 C C . VAL B 1 26 ? 0.533 -30.359 -4.07 1 95.75 26 VAL B C 1
ATOM 1654 O O . VAL B 1 26 ? 1.738 -30.125 -3.939 1 95.75 26 VAL B O 1
ATOM 1657 N N . GLN B 1 27 ? 0.037 -31.031 -5.035 1 94.69 27 GLN B N 1
ATOM 1658 C CA . GLN B 1 27 ? 0.908 -31.656 -6.027 1 94.69 27 GLN B CA 1
ATOM 1659 C C . GLN B 1 27 ? 1.707 -30.609 -6.797 1 94.69 27 GLN B C 1
ATOM 1661 O O . GLN B 1 27 ? 2.914 -30.766 -6.996 1 94.69 27 GLN B O 1
ATOM 1666 N N . CYS B 1 28 ? 1.021 -29.609 -7.23 1 95.06 28 CYS B N 1
ATOM 1667 C CA . CYS B 1 28 ? 1.678 -28.547 -7.98 1 95.06 28 CYS B CA 1
ATOM 1668 C C . CYS B 1 28 ? 2.809 -27.922 -7.168 1 95.06 28 CYS B C 1
ATOM 1670 O O . CYS B 1 28 ? 3.912 -27.719 -7.68 1 95.06 28 CYS B O 1
ATOM 1672 N N . ILE B 1 29 ? 2.576 -27.656 -5.883 1 93.69 29 ILE B N 1
ATOM 1673 C CA . ILE B 1 29 ? 3.543 -27 -5.008 1 93.69 29 ILE B CA 1
ATOM 1674 C C . ILE B 1 29 ? 4.703 -27.953 -4.719 1 93.69 29 ILE B C 1
ATOM 1676 O O . ILE B 1 29 ? 5.871 -27.578 -4.844 1 93.69 29 ILE B O 1
ATOM 1680 N N . ARG B 1 30 ? 4.387 -29.141 -4.387 1 92.75 30 ARG B N 1
ATOM 1681 C CA . ARG B 1 30 ? 5.422 -30.109 -4.027 1 92.75 30 ARG B CA 1
ATOM 1682 C C . ARG B 1 30 ? 6.336 -30.391 -5.215 1 92.75 30 ARG B C 1
ATOM 1684 O O . ARG B 1 30 ? 7.535 -30.609 -5.039 1 92.75 30 ARG B O 1
ATOM 1691 N N . GLN B 1 31 ? 5.789 -30.375 -6.336 1 92.19 31 GLN B N 1
ATOM 1692 C CA . GLN B 1 31 ? 6.562 -30.688 -7.531 1 92.19 31 GLN B CA 1
ATOM 1693 C C . GLN B 1 31 ? 7.309 -29.469 -8.047 1 92.19 31 GLN B C 1
ATOM 1695 O O . GLN B 1 31 ? 8.023 -29.531 -9.047 1 92.19 31 GLN B O 1
ATOM 1700 N N . SER B 1 32 ? 7.117 -28.375 -7.414 1 93.19 32 SER B N 1
ATOM 1701 C CA . SER B 1 32 ? 7.758 -27.141 -7.82 1 93.19 32 SER B CA 1
ATOM 1702 C C . SER B 1 32 ? 8.797 -26.688 -6.797 1 93.19 32 SER B C 1
ATOM 1704 O O . SER B 1 32 ? 8.609 -25.688 -6.102 1 93.19 32 SER B O 1
ATOM 1706 N N . GLN B 1 33 ? 9.906 -27.203 -6.797 1 89.44 33 GLN B N 1
ATOM 1707 C CA . GLN B 1 33 ? 10.953 -26.984 -5.805 1 89.44 33 GLN B CA 1
ATOM 1708 C C . GLN B 1 33 ? 11.492 -25.562 -5.859 1 89.44 33 GLN B C 1
ATOM 1710 O O . GLN B 1 33 ? 11.828 -24.969 -4.828 1 89.44 33 GLN B O 1
ATOM 1715 N N . THR B 1 34 ? 11.492 -25.016 -7.016 1 88 34 THR B N 1
ATOM 1716 C CA . THR B 1 34 ? 12.07 -23.688 -7.172 1 88 34 THR B CA 1
ATOM 1717 C C . THR B 1 34 ? 11.203 -22.625 -6.488 1 88 34 THR B C 1
ATOM 1719 O O . THR B 1 34 ? 11.672 -21.531 -6.195 1 88 34 THR B O 1
ATOM 1722 N N . LEU B 1 35 ? 9.992 -22.922 -6.23 1 87.56 35 LEU B N 1
ATOM 1723 C CA . LEU B 1 35 ? 9.055 -21.969 -5.652 1 87.56 35 LEU B CA 1
ATOM 1724 C C . LEU B 1 35 ? 9.297 -21.812 -4.156 1 87.56 35 LEU B C 1
ATOM 1726 O O . LEU B 1 35 ? 8.961 -20.781 -3.574 1 87.56 35 LEU B O 1
ATOM 1730 N N . HIS B 1 36 ? 9.867 -22.875 -3.582 1 83.12 36 HIS B N 1
ATOM 1731 C CA . HIS B 1 36 ? 9.945 -22.938 -2.127 1 83.12 36 HIS B CA 1
ATOM 1732 C C . HIS B 1 36 ? 10.812 -21.812 -1.571 1 83.12 36 HIS B C 1
ATOM 1734 O O . HIS B 1 36 ? 10.625 -21.375 -0.432 1 83.12 36 HIS B O 1
ATOM 1740 N N . GLN B 1 37 ? 11.664 -21.234 -2.381 1 82.12 37 GLN B N 1
ATOM 1741 C CA . GLN B 1 37 ? 12.578 -20.203 -1.92 1 82.12 37 GLN B CA 1
ATOM 1742 C C . GLN B 1 37 ? 11.961 -18.812 -2.068 1 82.12 37 GLN B C 1
ATOM 1744 O O . GLN B 1 37 ? 12.445 -17.844 -1.486 1 82.12 37 GLN B O 1
ATOM 1749 N N . TRP B 1 38 ? 10.93 -18.766 -2.758 1 81.5 38 TRP B N 1
ATOM 1750 C CA . TRP B 1 38 ? 10.391 -17.453 -3.08 1 81.5 38 TRP B CA 1
ATOM 1751 C C . TRP B 1 38 ? 9.023 -17.25 -2.434 1 81.5 38 TRP B C 1
ATOM 1753 O O . TRP B 1 38 ? 8.594 -16.125 -2.211 1 81.5 38 TRP B O 1
ATOM 1763 N N . VAL B 1 39 ? 8.273 -18.266 -2.172 1 78.81 39 VAL B N 1
ATOM 1764 C CA . VAL B 1 39 ? 6.914 -18.219 -1.643 1 78.81 39 VAL B CA 1
ATOM 1765 C C . VAL B 1 39 ? 6.906 -18.688 -0.187 1 78.81 39 VAL B C 1
ATOM 1767 O O . VAL B 1 39 ? 7.203 -19.844 0.103 1 78.81 39 VAL B O 1
ATOM 1770 N N . ASP B 1 40 ? 6.457 -17.875 0.662 1 76.12 40 ASP B N 1
ATOM 1771 C CA . ASP B 1 40 ? 6.668 -18.031 2.098 1 76.12 40 ASP B CA 1
ATOM 1772 C C . ASP B 1 40 ? 5.883 -19.219 2.641 1 76.12 40 ASP B C 1
ATOM 1774 O O . ASP B 1 40 ? 6.301 -19.859 3.611 1 76.12 40 ASP B O 1
ATOM 1778 N N . TRP B 1 41 ? 4.801 -19.516 2.041 1 75.88 41 TRP B N 1
ATOM 1779 C CA . TRP B 1 41 ? 3.951 -20.547 2.613 1 75.88 41 TRP B CA 1
ATOM 1780 C C . TRP B 1 41 ? 4.215 -21.891 1.947 1 75.88 41 TRP B C 1
ATOM 1782 O O . TRP B 1 41 ? 3.633 -22.906 2.338 1 75.88 41 TRP B O 1
ATOM 1792 N N . CYS B 1 42 ? 5.094 -21.844 0.958 1 79.62 42 CYS B N 1
ATOM 1793 C CA . CYS B 1 42 ? 5.414 -23.062 0.214 1 79.62 42 CYS B CA 1
ATOM 1794 C C . CYS B 1 42 ? 6.637 -23.75 0.801 1 79.62 42 CYS B C 1
ATOM 1796 O O . CYS B 1 42 ? 7.605 -23.094 1.181 1 79.62 42 CYS B O 1
ATOM 1798 N N . HIS B 1 43 ? 6.488 -25.031 0.979 1 83.31 43 HIS B N 1
ATOM 1799 C CA . HIS B 1 43 ? 7.613 -25.875 1.377 1 83.31 43 HIS B CA 1
ATOM 1800 C C . HIS B 1 43 ? 7.445 -27.297 0.866 1 83.31 43 HIS B C 1
ATOM 1802 O O . HIS B 1 43 ? 6.375 -27.672 0.379 1 83.31 43 HIS B O 1
ATOM 1808 N N . ALA B 1 44 ? 8.523 -28.094 0.961 1 83.56 44 ALA B N 1
ATOM 1809 C CA . ALA B 1 44 ? 8.586 -29.422 0.359 1 83.56 44 ALA B CA 1
ATOM 1810 C C . ALA B 1 44 ? 7.551 -30.359 0.978 1 83.56 44 ALA B C 1
ATOM 1812 O O . ALA B 1 44 ? 7.102 -31.312 0.335 1 83.56 44 ALA B O 1
ATOM 1813 N N . LEU B 1 45 ? 7.121 -30.062 2.129 1 87 45 LEU B N 1
ATOM 1814 C CA . LEU B 1 45 ? 6.188 -30.922 2.846 1 87 45 LEU B CA 1
ATOM 1815 C C . LEU B 1 45 ? 4.809 -30.281 2.934 1 87 45 LEU B C 1
ATOM 1817 O O . LEU B 1 45 ? 4.031 -30.594 3.84 1 87 45 LEU B O 1
ATOM 1821 N N . PHE B 1 46 ? 4.527 -29.422 2.01 1 90.94 46 PHE B N 1
ATOM 1822 C CA . PHE B 1 46 ? 3.229 -28.766 1.963 1 90.94 46 PHE B CA 1
ATOM 1823 C C . PHE B 1 46 ? 2.098 -29.781 2.02 1 90.94 46 PHE B C 1
ATOM 1825 O O . PHE B 1 46 ? 2.016 -30.672 1.172 1 90.94 46 PHE B O 1
ATOM 1832 N N . SER B 1 47 ? 1.241 -29.688 2.994 1 93.56 47 SER B N 1
ATOM 1833 C CA . SER B 1 47 ? 0.263 -30.719 3.299 1 93.56 47 SER B CA 1
ATOM 1834 C C . SER B 1 47 ? -1.106 -30.375 2.723 1 93.56 47 SER B C 1
ATOM 1836 O O . SER B 1 47 ? -1.343 -29.25 2.307 1 93.56 47 SER B O 1
ATOM 1838 N N . GLN B 1 48 ? -1.916 -31.406 2.723 1 94.94 48 GLN B N 1
ATOM 1839 C CA . GLN B 1 48 ? -3.303 -31.219 2.312 1 94.94 48 GLN B CA 1
ATOM 1840 C C . GLN B 1 48 ? -4.012 -30.219 3.219 1 94.94 48 GLN B C 1
ATOM 1842 O O . GLN B 1 48 ? -4.793 -29.391 2.748 1 94.94 48 GLN B O 1
ATOM 1847 N N . GLN B 1 49 ? -3.746 -30.328 4.43 1 95.06 49 GLN B N 1
ATOM 1848 C CA . GLN B 1 49 ? -4.344 -29.406 5.395 1 95.06 49 GLN B CA 1
ATOM 1849 C C . GLN B 1 49 ? -3.916 -27.969 5.125 1 95.06 49 GLN B C 1
ATOM 1851 O O . GLN B 1 49 ? -4.738 -27.047 5.172 1 95.06 49 GLN B O 1
ATOM 1856 N N . GLU B 1 50 ? -2.676 -27.734 4.859 1 94.62 50 GLU B N 1
ATOM 1857 C CA . GLU B 1 50 ? -2.166 -26.406 4.531 1 94.62 50 GLU B CA 1
ATOM 1858 C C . GLU B 1 50 ? -2.812 -25.875 3.26 1 94.62 50 GLU B C 1
ATOM 1860 O O . GLU B 1 50 ? -3.135 -24.688 3.176 1 94.62 50 GLU B O 1
ATOM 1865 N N . ALA B 1 51 ? -2.986 -26.75 2.328 1 95.5 51 ALA B N 1
ATOM 1866 C CA . ALA B 1 51 ? -3.625 -26.359 1.072 1 95.5 51 ALA B CA 1
ATOM 1867 C C . ALA B 1 51 ? -5.062 -25.906 1.307 1 95.5 51 ALA B C 1
ATOM 1869 O O . ALA B 1 51 ? -5.492 -24.891 0.77 1 95.5 51 ALA B O 1
ATOM 1870 N N . GLU B 1 52 ? -5.746 -26.656 2.076 1 95.94 52 GLU B N 1
ATOM 1871 C CA . GLU B 1 52 ? -7.133 -26.312 2.377 1 95.94 52 GLU B CA 1
ATOM 1872 C C . GLU B 1 52 ? -7.223 -24.984 3.115 1 95.94 52 GLU B C 1
ATOM 1874 O O . GLU B 1 52 ? -8.102 -24.156 2.832 1 95.94 52 GLU B O 1
ATOM 1879 N N . GLN B 1 53 ? -6.355 -24.812 4.02 1 95.44 53 GLN B N 1
ATOM 1880 C CA . GLN B 1 53 ? -6.316 -23.547 4.75 1 95.44 53 GLN B CA 1
ATOM 1881 C C . GLN B 1 53 ? -6.008 -22.375 3.814 1 95.44 53 GLN B C 1
ATOM 1883 O O . GLN B 1 53 ? -6.621 -21.312 3.92 1 95.44 53 GLN B O 1
ATOM 1888 N N . PHE B 1 54 ? -5.082 -22.609 3 1 95.25 54 PHE B N 1
ATOM 1889 C CA . PHE B 1 54 ? -4.695 -21.594 2.031 1 95.25 54 PHE B CA 1
ATOM 1890 C C . PHE B 1 54 ? -5.871 -21.234 1.13 1 95.25 54 PHE B C 1
ATOM 1892 O O . PHE B 1 54 ? -6.152 -20.047 0.912 1 95.25 54 PHE B O 1
ATOM 1899 N N . ILE B 1 55 ? -6.539 -22.188 0.608 1 96.12 55 ILE B N 1
ATOM 1900 C CA . ILE B 1 55 ? -7.672 -22 -0.293 1 96.12 55 ILE B CA 1
ATOM 1901 C C . ILE B 1 55 ? -8.781 -21.234 0.428 1 96.12 55 ILE B C 1
ATOM 1903 O O . ILE B 1 55 ? -9.367 -20.297 -0.128 1 96.12 55 ILE B O 1
ATOM 1907 N N . GLN B 1 56 ? -9.008 -21.609 1.625 1 95.38 56 GLN B N 1
ATOM 1908 C CA . GLN B 1 56 ? -10.031 -20.938 2.416 1 95.38 56 GLN B CA 1
ATOM 1909 C C . GLN B 1 56 ? -9.656 -19.484 2.672 1 95.38 56 GLN B C 1
ATOM 1911 O O . GLN B 1 56 ? -10.516 -18.594 2.59 1 95.38 56 GLN B O 1
ATOM 1916 N N . ALA B 1 57 ? -8.461 -19.266 3.002 1 94.56 57 ALA B N 1
ATOM 1917 C CA . ALA B 1 57 ? -7.992 -17.906 3.238 1 94.56 57 ALA B CA 1
ATOM 1918 C C . ALA B 1 57 ? -8.125 -17.062 1.979 1 94.56 57 ALA B C 1
ATOM 1920 O O . ALA B 1 57 ? -8.531 -15.891 2.047 1 94.56 57 ALA B O 1
ATOM 1921 N N . THR B 1 58 ? -7.734 -17.625 0.909 1 94.56 58 THR B N 1
ATOM 1922 C CA . THR B 1 58 ? -7.836 -16.938 -0.368 1 94.56 58 THR B CA 1
ATOM 1923 C C . THR B 1 58 ? -9.289 -16.547 -0.662 1 94.56 58 THR B C 1
ATOM 1925 O O . THR B 1 58 ? -9.57 -15.422 -1.062 1 94.56 58 THR B O 1
ATOM 1928 N N . ARG B 1 59 ? -10.188 -17.438 -0.442 1 94.25 59 ARG B N 1
ATOM 1929 C CA . ARG B 1 59 ? -11.609 -17.203 -0.656 1 94.25 59 ARG B CA 1
ATOM 1930 C C . ARG B 1 59 ? -12.117 -16.094 0.26 1 94.25 59 ARG B C 1
ATOM 1932 O O . ARG B 1 59 ? -12.914 -15.25 -0.157 1 94.25 59 ARG B O 1
ATOM 1939 N N . LEU B 1 60 ? -11.719 -16.188 1.461 1 94.06 60 LEU B N 1
ATOM 1940 C CA . LEU B 1 60 ? -12.133 -15.164 2.422 1 94.06 60 LEU B CA 1
ATOM 1941 C C . LEU B 1 60 ? -11.664 -13.781 1.985 1 94.06 60 LEU B C 1
ATOM 1943 O O . LEU B 1 60 ? -12.414 -12.805 2.059 1 94.06 60 LEU B O 1
ATOM 1947 N N . ASN B 1 61 ? -10.391 -13.688 1.628 1 93.5 61 ASN B N 1
ATOM 1948 C CA . ASN B 1 61 ? -9.875 -12.414 1.13 1 93.5 61 ASN B CA 1
ATOM 1949 C C . ASN B 1 61 ? -10.68 -11.906 -0.061 1 93.5 61 ASN B C 1
ATOM 1951 O O . ASN B 1 61 ? -10.898 -10.703 -0.2 1 93.5 61 ASN B O 1
ATOM 1955 N N . TRP B 1 62 ? -11.047 -12.828 -0.884 1 93 62 TRP B N 1
ATOM 1956 C CA . TRP B 1 62 ? -11.859 -12.516 -2.055 1 93 62 TRP B CA 1
ATOM 1957 C C . TRP B 1 62 ? -13.188 -11.898 -1.644 1 93 62 TRP B C 1
ATOM 1959 O O . TRP B 1 62 ? -13.586 -10.852 -2.168 1 93 62 TRP B O 1
ATOM 1969 N N . VAL B 1 63 ? -13.836 -12.477 -0.708 1 90.75 63 VAL B N 1
ATOM 1970 C CA . VAL B 1 63 ? -15.156 -12.055 -0.255 1 90.75 63 VAL B CA 1
ATOM 1971 C C . VAL B 1 63 ? -15.047 -10.695 0.433 1 90.75 63 VAL B C 1
ATOM 1973 O O . VAL B 1 63 ? -15.93 -9.844 0.279 1 90.75 63 VAL B O 1
ATOM 1976 N N . LYS B 1 64 ? -13.977 -10.445 1.079 1 90.94 64 LYS B N 1
ATOM 1977 C CA . LYS B 1 64 ? -13.75 -9.195 1.795 1 90.94 64 LYS B CA 1
ATOM 1978 C C . LYS B 1 64 ? -13.227 -8.109 0.859 1 90.94 64 LYS B C 1
ATOM 1980 O O . LYS B 1 64 ? -13.047 -6.961 1.269 1 90.94 64 LYS B O 1
ATOM 1985 N N . ALA B 1 65 ? -12.906 -8.492 -0.365 1 90.56 65 ALA B N 1
ATOM 1986 C CA . ALA B 1 65 ? -12.367 -7.59 -1.38 1 90.56 65 ALA B CA 1
ATOM 1987 C C . ALA B 1 65 ? -11.023 -7.008 -0.944 1 90.56 65 ALA B C 1
ATOM 1989 O O . ALA B 1 65 ? -10.727 -5.848 -1.222 1 90.56 65 ALA B O 1
ATOM 1990 N N . GLU B 1 66 ? -10.289 -7.77 -0.253 1 91.06 66 GLU B N 1
ATOM 1991 C CA . GLU B 1 66 ? -8.977 -7.348 0.225 1 91.06 66 GLU B CA 1
ATOM 1992 C C . GLU B 1 66 ? -7.871 -7.766 -0.744 1 91.06 66 GLU B C 1
ATOM 1994 O O . GLU B 1 66 ? -6.875 -7.055 -0.9 1 91.06 66 GLU B O 1
ATOM 1999 N N . ALA B 1 67 ? -8.031 -8.844 -1.304 1 94.75 67 ALA B N 1
ATOM 2000 C CA . ALA B 1 67 ? -7.113 -9.445 -2.271 1 94.75 67 ALA B CA 1
ATOM 2001 C C . ALA B 1 67 ? -7.844 -10.414 -3.195 1 94.75 67 ALA B C 1
ATOM 2003 O O . ALA B 1 67 ? -8.914 -10.922 -2.852 1 94.75 67 ALA B O 1
ATOM 2004 N N . TYR B 1 68 ? -7.301 -10.602 -4.344 1 96.62 68 TYR B N 1
ATOM 2005 C CA . TYR B 1 68 ? -7.883 -11.523 -5.309 1 96.62 68 TYR B CA 1
ATOM 2006 C C . TYR B 1 68 ? -6.828 -12.484 -5.855 1 96.62 68 TYR B C 1
ATOM 2008 O O . TYR B 1 68 ? -6.023 -12.102 -6.711 1 96.62 68 TYR B O 1
ATOM 2016 N N . GLY B 1 69 ? -6.855 -13.672 -5.367 1 97.12 69 GLY B N 1
ATOM 2017 C CA . GLY B 1 69 ? -5.996 -14.727 -5.887 1 97.12 69 GLY B CA 1
ATOM 2018 C C . GLY B 1 69 ? -6.691 -15.609 -6.906 1 97.12 69 GLY B C 1
ATOM 2019 O O . GLY B 1 69 ? -7.797 -16.094 -6.664 1 97.12 69 GLY B O 1
ATOM 2020 N N . PHE B 1 70 ? -6.055 -15.797 -8.055 1 98 70 PHE B N 1
ATOM 2021 C CA . PHE B 1 70 ? -6.566 -16.641 -9.125 1 98 70 PHE B CA 1
ATOM 2022 C C . PHE B 1 70 ? -5.664 -17.844 -9.344 1 98 70 PHE B C 1
ATOM 2024 O O . PHE B 1 70 ? -4.469 -17.688 -9.609 1 98 70 PHE B O 1
ATOM 2031 N N . GLY B 1 71 ? -6.297 -19 -9.258 1 98.25 71 GLY B N 1
ATOM 2032 C CA . GLY B 1 71 ? -5.609 -20.125 -9.883 1 98.25 71 GLY B CA 1
ATOM 2033 C C . GLY B 1 71 ? -5.543 -20.031 -11.398 1 98.25 71 GLY B C 1
ATOM 2034 O O . GLY B 1 71 ? -6.492 -19.562 -12.031 1 98.25 71 GLY B O 1
ATOM 2035 N N . VAL B 1 72 ? -4.422 -20.438 -11.922 1 98.69 72 VAL B N 1
ATOM 2036 C CA . VAL B 1 72 ? -4.246 -20.5 -13.367 1 98.69 72 VAL B CA 1
ATOM 2037 C C . VAL B 1 72 ? -4.422 -21.922 -13.859 1 98.69 72 VAL B C 1
ATOM 2039 O O . VAL B 1 72 ? -3.617 -22.812 -13.531 1 98.69 72 VAL B O 1
ATOM 2042 N N . PHE B 1 73 ? -5.434 -22.141 -14.672 1 98.62 73 PHE B N 1
ATOM 2043 C CA . PHE B 1 73 ? -5.738 -23.469 -15.18 1 98.62 73 PHE B CA 1
ATOM 2044 C C . PHE B 1 73 ? -5.586 -23.516 -16.688 1 98.62 73 PHE B C 1
ATOM 2046 O O . PHE B 1 73 ? -6.055 -22.625 -17.406 1 98.62 73 PHE B O 1
ATOM 2053 N N . GLU B 1 74 ? -4.895 -24.531 -17.109 1 98 74 GLU B N 1
ATOM 2054 C CA . GLU B 1 74 ? -4.922 -24.812 -18.547 1 98 74 GLU B CA 1
ATOM 2055 C C . GLU B 1 74 ? -6.309 -25.234 -19 1 98 74 GLU B C 1
ATOM 2057 O O . GLU B 1 74 ? -6.887 -26.172 -18.438 1 98 74 GLU B O 1
ATOM 2062 N N . ARG B 1 75 ? -6.836 -24.609 -19.969 1 97.06 75 ARG B N 1
ATOM 2063 C CA . ARG B 1 75 ? -8.227 -24.828 -20.375 1 97.06 75 ARG B CA 1
ATOM 2064 C C . ARG B 1 75 ? -8.445 -26.234 -20.891 1 97.06 75 ARG B C 1
ATOM 2066 O O . ARG B 1 75 ? -9.461 -26.859 -20.594 1 97.06 75 ARG B O 1
ATOM 2073 N N . GLN B 1 76 ? -7.562 -26.75 -21.641 1 96.06 76 GLN B N 1
ATOM 2074 C CA . GLN B 1 76 ? -7.727 -28.047 -22.297 1 96.06 76 GLN B CA 1
ATOM 2075 C C . GLN B 1 76 ? -7.727 -29.188 -21.281 1 96.06 76 GLN B C 1
ATOM 2077 O O . GLN B 1 76 ? -8.508 -30.125 -21.406 1 96.06 76 GLN B O 1
ATOM 2082 N N . THR B 1 77 ? -6.863 -29.094 -20.266 1 96.12 77 THR B N 1
ATOM 2083 C CA . THR B 1 77 ? -6.676 -30.219 -19.344 1 96.12 77 THR B CA 1
ATOM 2084 C C . THR B 1 77 ? -7.262 -29.906 -17.984 1 96.12 77 THR B C 1
ATOM 2086 O O . THR B 1 77 ? -7.406 -30.781 -17.141 1 96.12 77 THR B O 1
ATOM 2089 N N . GLN B 1 78 ? -7.555 -28.609 -17.75 1 96.19 78 GLN B N 1
ATOM 2090 C CA . GLN B 1 78 ? -8.039 -28.125 -16.453 1 96.19 78 GLN B CA 1
ATOM 2091 C C . GLN B 1 78 ? -7.004 -28.375 -15.352 1 96.19 78 GLN B C 1
ATOM 2093 O O . GLN B 1 78 ? -7.363 -28.547 -14.188 1 96.19 78 GLN B O 1
ATOM 2098 N N . THR B 1 79 ? -5.797 -28.422 -15.742 1 96.69 79 THR B N 1
ATOM 2099 C CA . THR B 1 79 ? -4.688 -28.594 -14.812 1 96.69 79 THR B CA 1
ATOM 2100 C C . THR B 1 79 ? -4.27 -27.25 -14.211 1 96.69 79 THR B C 1
ATOM 2102 O O . THR B 1 79 ? -4.148 -26.266 -14.93 1 96.69 79 THR B O 1
ATOM 2105 N N . LEU B 1 80 ? -4.105 -27.266 -12.844 1 98.06 80 LEU B N 1
ATOM 2106 C CA . LEU B 1 80 ? -3.57 -26.094 -12.18 1 98.06 80 LEU B CA 1
ATOM 2107 C C . LEU B 1 80 ? -2.088 -25.922 -12.492 1 98.06 80 LEU B C 1
ATOM 2109 O O . LEU B 1 80 ? -1.275 -26.781 -12.188 1 98.06 80 LEU B O 1
ATOM 2113 N N . VAL B 1 81 ? -1.714 -24.781 -13.078 1 97.88 81 VAL B N 1
ATOM 2114 C CA . VAL B 1 81 ? -0.332 -24.641 -13.523 1 97.88 81 VAL B CA 1
ATOM 2115 C C . VAL B 1 81 ? 0.36 -23.547 -12.711 1 97.88 81 VAL B C 1
ATOM 2117 O O . VAL B 1 81 ? 1.581 -23.391 -12.781 1 97.88 81 VAL B O 1
ATOM 2120 N N . GLY B 1 82 ? -0.375 -22.766 -11.938 1 97.56 82 GLY B N 1
ATOM 2121 C CA . GLY B 1 82 ? 0.169 -21.672 -11.141 1 97.56 82 GLY B CA 1
ATOM 2122 C C . GLY B 1 82 ? -0.899 -20.75 -10.57 1 97.56 82 GLY B C 1
ATOM 2123 O O . GLY B 1 82 ? -2.057 -21.156 -10.43 1 97.56 82 GLY B O 1
ATOM 2124 N N . MET B 1 83 ? -0.45 -19.562 -10.141 1 97.88 83 MET B N 1
ATOM 2125 C CA . MET B 1 83 ? -1.369 -18.547 -9.617 1 97.88 83 MET B CA 1
ATOM 2126 C C . MET B 1 83 ? -0.906 -17.156 -9.992 1 97.88 83 MET B C 1
ATOM 2128 O O . MET B 1 83 ? 0.29 -16.906 -10.164 1 97.88 83 MET B O 1
ATOM 2132 N N . VAL B 1 84 ? -1.83 -16.297 -10.164 1 98.44 84 VAL B N 1
ATOM 2133 C CA . VAL B 1 84 ? -1.635 -14.859 -10.211 1 98.44 84 VAL B CA 1
ATOM 2134 C C . VAL B 1 84 ? -2.586 -14.18 -9.227 1 98.44 84 VAL B C 1
ATOM 2136 O O . VAL B 1 84 ? -3.656 -14.711 -8.922 1 98.44 84 VAL B O 1
ATOM 2139 N N . ALA B 1 85 ? -2.176 -13.023 -8.734 1 98.12 85 ALA B N 1
ATOM 2140 C CA . ALA B 1 85 ? -3.023 -12.422 -7.703 1 98.12 85 ALA B CA 1
ATOM 2141 C C . ALA B 1 85 ? -2.838 -10.914 -7.645 1 98.12 85 ALA B C 1
ATOM 2143 O O . ALA B 1 85 ? -1.766 -10.398 -7.977 1 98.12 85 ALA B O 1
ATOM 2144 N N . ILE B 1 86 ? -3.904 -10.242 -7.367 1 98.19 86 ILE B N 1
ATOM 2145 C CA . ILE B 1 86 ? -3.812 -8.93 -6.734 1 98.19 86 ILE B CA 1
ATOM 2146 C C . ILE B 1 86 ? -3.596 -9.102 -5.23 1 98.19 86 ILE B C 1
ATOM 2148 O O . ILE B 1 86 ? -4.52 -9.477 -4.504 1 98.19 86 ILE B O 1
ATOM 2152 N N . ASN B 1 87 ? -2.434 -8.828 -4.762 1 96.31 87 ASN B N 1
ATOM 2153 C CA . ASN B 1 87 ? -2.053 -9.078 -3.377 1 96.31 87 ASN B CA 1
ATOM 2154 C C . ASN B 1 87 ? -2.709 -8.086 -2.426 1 96.31 87 ASN B C 1
ATOM 2156 O O . ASN B 1 87 ? -3.045 -8.43 -1.292 1 96.31 87 ASN B O 1
ATOM 2160 N N . GLU B 1 88 ? -2.732 -6.906 -2.928 1 94.94 88 GLU B N 1
ATOM 2161 C CA . GLU B 1 88 ? -3.221 -5.844 -2.051 1 94.94 88 GLU B CA 1
ATOM 2162 C C . GLU B 1 88 ? -3.607 -4.602 -2.85 1 94.94 88 GLU B C 1
ATOM 2164 O O . GLU B 1 88 ? -2.979 -4.289 -3.861 1 94.94 88 GLU B O 1
ATOM 2169 N N . PHE B 1 89 ? -4.633 -3.916 -2.336 1 95.69 89 PHE B N 1
ATOM 2170 C CA . PHE B 1 89 ? -5.074 -2.654 -2.918 1 95.69 89 PHE B CA 1
ATOM 2171 C C . PHE B 1 89 ? -4.562 -1.474 -2.1 1 95.69 89 PHE B C 1
ATOM 2173 O O . PHE B 1 89 ? -4.555 -1.523 -0.869 1 95.69 89 PHE B O 1
ATOM 2180 N N . TYR B 1 90 ? -4.125 -0.471 -2.783 1 94.69 90 TYR B N 1
ATOM 2181 C CA . TYR B 1 90 ? -3.842 0.84 -2.211 1 94.69 90 TYR B CA 1
ATOM 2182 C C . TYR B 1 90 ? -4.918 1.848 -2.598 1 94.69 90 TYR B C 1
ATOM 2184 O O . TYR B 1 90 ? -4.738 2.627 -3.535 1 94.69 90 TYR B O 1
ATOM 2192 N N . HIS B 1 91 ? -5.914 1.912 -1.873 1 93.69 91 HIS B N 1
ATOM 2193 C CA . HIS B 1 91 ? -7.141 2.602 -2.26 1 93.69 91 HIS B CA 1
ATOM 2194 C C . HIS B 1 91 ? -6.918 4.105 -2.359 1 93.69 91 HIS B C 1
ATOM 2196 O O . HIS B 1 91 ? -7.41 4.75 -3.291 1 93.69 91 HIS B O 1
ATOM 2202 N N . THR B 1 92 ? -6.152 4.629 -1.426 1 92.75 92 THR B N 1
ATOM 2203 C CA . THR B 1 92 ? -5.91 6.066 -1.381 1 92.75 92 THR B CA 1
ATOM 2204 C C . THR B 1 92 ? -5.258 6.547 -2.674 1 92.75 92 THR B C 1
ATOM 2206 O O . THR B 1 92 ? -5.512 7.664 -3.125 1 92.75 92 THR B O 1
ATOM 2209 N N . PHE B 1 93 ? -4.539 5.668 -3.287 1 94.62 93 PHE B N 1
ATOM 2210 C CA . PHE B 1 93 ? -3.754 6.082 -4.441 1 94.62 93 PHE B CA 1
ATOM 2211 C C . PHE B 1 93 ? -4.25 5.398 -5.711 1 94.62 93 PHE B C 1
ATOM 2213 O O . PHE B 1 93 ? -3.639 5.527 -6.773 1 94.62 93 PHE B O 1
ATOM 2220 N N . ASN B 1 94 ? -5.273 4.57 -5.598 1 96.75 94 ASN B N 1
ATOM 2221 C CA . ASN B 1 94 ? -5.879 3.844 -6.707 1 96.75 94 ASN B CA 1
ATOM 2222 C C . ASN B 1 94 ? -4.871 2.926 -7.395 1 96.75 94 ASN B C 1
ATOM 2224 O O . ASN B 1 94 ? -4.727 2.961 -8.617 1 96.75 94 ASN B O 1
ATOM 2228 N N . MET B 1 95 ? -4.152 2.193 -6.586 1 97.62 95 MET B N 1
ATOM 2229 C CA . MET B 1 95 ? -3.109 1.279 -7.039 1 97.62 95 MET B CA 1
ATOM 2230 C C . MET B 1 95 ? -3.287 -0.101 -6.418 1 97.62 95 MET B C 1
ATOM 2232 O O . MET B 1 95 ? -4.074 -0.271 -5.484 1 97.62 95 MET B O 1
ATOM 2236 N N . ALA B 1 96 ? -2.508 -1.059 -6.953 1 98.25 96 ALA B N 1
ATOM 2237 C CA . ALA B 1 96 ? -2.475 -2.395 -6.367 1 98.25 96 ALA B CA 1
ATOM 2238 C C . ALA B 1 96 ? -1.117 -3.059 -6.582 1 98.25 96 ALA B C 1
ATOM 2240 O O . ALA B 1 96 ? -0.341 -2.631 -7.441 1 98.25 96 ALA B O 1
ATOM 2241 N N . SER B 1 97 ? -0.851 -3.996 -5.785 1 98.31 97 SER B N 1
ATOM 2242 C CA . SER B 1 97 ? 0.319 -4.855 -5.938 1 98.31 97 SER B CA 1
ATOM 2243 C C . SER B 1 97 ? -0.069 -6.23 -6.473 1 98.31 97 SER B C 1
ATOM 2245 O O . SER B 1 97 ? -1.076 -6.805 -6.055 1 98.31 97 SER B O 1
ATOM 2247 N N . LEU B 1 98 ? 0.7 -6.695 -7.398 1 98.56 98 LEU B N 1
ATOM 2248 C CA . LEU B 1 98 ? 0.434 -7.996 -8 1 98.56 98 LEU B CA 1
ATOM 2249 C C . LEU B 1 98 ? 1.471 -9.023 -7.562 1 98.56 98 LEU B C 1
ATOM 2251 O O . LEU B 1 98 ? 2.592 -8.664 -7.199 1 98.56 98 LEU B O 1
ATOM 2255 N N . GLY B 1 99 ? 1.111 -10.25 -7.613 1 97.5 99 GLY B N 1
ATOM 2256 C CA . GLY B 1 99 ? 1.968 -11.406 -7.387 1 97.5 99 GLY B CA 1
ATOM 2257 C C . GLY B 1 99 ? 1.624 -12.586 -8.273 1 97.5 99 GLY B C 1
ATOM 2258 O O . GLY B 1 99 ? 0.535 -12.641 -8.852 1 97.5 99 GLY B O 1
ATOM 2259 N N . TYR B 1 100 ? 2.605 -13.484 -8.359 1 97.75 100 TYR B N 1
ATOM 2260 C CA . TYR B 1 100 ? 2.385 -14.633 -9.219 1 97.75 100 TYR B CA 1
ATOM 2261 C C . TYR B 1 100 ? 3.434 -15.711 -8.969 1 97.75 100 TYR B C 1
ATOM 2263 O O . TYR B 1 100 ? 4.523 -15.422 -8.477 1 97.75 100 TYR B O 1
ATOM 2271 N N . TRP B 1 101 ? 3.061 -16.906 -9.32 1 96.44 101 TRP B N 1
ATOM 2272 C CA . TRP B 1 101 ? 3.986 -18.031 -9.445 1 96.44 101 TRP B CA 1
ATOM 2273 C C . TRP B 1 101 ? 3.469 -19.047 -10.453 1 96.44 101 TRP B C 1
ATOM 2275 O O . TRP B 1 101 ? 2.258 -19.188 -10.641 1 96.44 101 TRP B O 1
ATOM 2285 N N . ILE B 1 102 ? 4.332 -19.703 -11.164 1 96.88 102 ILE B N 1
ATOM 2286 C CA . ILE B 1 102 ? 4.055 -20.781 -12.102 1 96.88 102 ILE B CA 1
ATOM 2287 C C . ILE B 1 102 ? 4.84 -22.031 -11.688 1 96.88 102 ILE B C 1
ATOM 2289 O O . ILE B 1 102 ? 6.031 -21.938 -11.375 1 96.88 102 ILE B O 1
ATOM 2293 N N . GLY B 1 103 ? 4.125 -23.156 -11.664 1 95.88 103 GLY B N 1
ATOM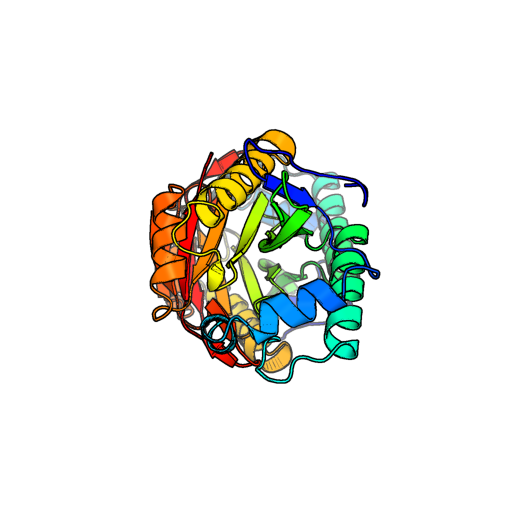 2294 C CA . GLY B 1 103 ? 4.801 -24.406 -11.336 1 95.88 103 GLY B CA 1
ATOM 2295 C C . GLY B 1 103 ? 5.977 -24.703 -12.25 1 95.88 103 GLY B C 1
ATOM 2296 O O . GLY B 1 103 ? 5.949 -24.375 -13.438 1 95.88 103 GLY B O 1
ATOM 2297 N N . ASP B 1 104 ? 6.941 -25.422 -11.711 1 95.12 104 ASP B N 1
ATOM 2298 C CA . ASP B 1 104 ? 8.203 -25.672 -12.406 1 95.12 104 ASP B CA 1
ATOM 2299 C C . ASP B 1 104 ? 7.961 -26.344 -13.758 1 95.12 104 ASP B C 1
ATOM 2301 O O . ASP B 1 104 ? 8.508 -25.906 -14.773 1 95.12 104 ASP B O 1
ATOM 2305 N N . ARG B 1 105 ? 7.129 -27.266 -13.766 1 94.5 105 ARG B N 1
ATOM 2306 C CA . ARG B 1 105 ? 6.875 -28.062 -14.961 1 94.5 105 ARG B CA 1
ATOM 2307 C C . ARG B 1 105 ? 6.227 -27.219 -16.062 1 94.5 105 ARG B C 1
ATOM 2309 O O . ARG B 1 105 ? 6.27 -27.578 -17.234 1 94.5 105 ARG B O 1
ATOM 2316 N N . TYR B 1 106 ? 5.688 -26.156 -15.703 1 95.75 106 TYR B N 1
ATOM 2317 C CA . TYR B 1 106 ? 4.871 -25.391 -16.641 1 95.75 106 TYR B CA 1
ATOM 2318 C C . TYR B 1 106 ? 5.555 -24.062 -16.984 1 95.75 106 TYR B C 1
ATOM 2320 O O . TYR B 1 106 ? 4.965 -23.219 -17.672 1 95.75 106 TYR B O 1
ATOM 2328 N N . GLN B 1 107 ? 6.73 -23.859 -16.516 1 94.06 107 GLN B N 1
ATOM 2329 C CA . GLN B 1 107 ? 7.461 -22.625 -16.797 1 94.06 107 GLN B CA 1
ATOM 2330 C C . GLN B 1 107 ? 8.023 -22.625 -18.219 1 94.06 107 GLN B C 1
ATOM 2332 O O . GLN B 1 107 ? 8.148 -23.688 -18.844 1 94.06 107 GLN B O 1
ATOM 2337 N N . ARG B 1 108 ? 8.281 -21.469 -18.75 1 94.06 108 ARG B N 1
ATOM 2338 C CA . ARG B 1 108 ? 8.898 -21.25 -20.062 1 94.06 108 ARG B CA 1
ATOM 2339 C C . ARG B 1 108 ? 8 -21.734 -21.188 1 94.06 108 ARG B C 1
ATOM 2341 O O . ARG B 1 108 ? 8.484 -22.234 -22.203 1 94.06 108 ARG B O 1
ATOM 2348 N N . GLN B 1 109 ? 6.734 -21.734 -20.891 1 95.44 109 GLN B N 1
ATOM 2349 C CA . GLN B 1 109 ? 5.746 -22.094 -21.906 1 95.44 109 GLN B CA 1
ATOM 2350 C C . GLN B 1 109 ? 4.832 -20.922 -22.234 1 95.44 109 GLN B C 1
ATOM 2352 O O . GLN B 1 109 ? 3.852 -21.078 -22.969 1 95.44 109 GLN B O 1
ATOM 2357 N N . GLY B 1 110 ? 5.062 -19.812 -21.641 1 97 110 GLY B N 1
ATOM 2358 C CA . GLY B 1 110 ? 4.293 -18.609 -21.922 1 97 110 GLY B CA 1
ATOM 2359 C C . GLY B 1 110 ? 3.07 -18.453 -21.047 1 97 110 GLY B C 1
ATOM 2360 O O . GLY B 1 110 ? 2.332 -17.484 -21.156 1 97 110 GLY B O 1
ATOM 2361 N N . TYR B 1 111 ? 2.797 -19.406 -20.141 1 97.88 111 TYR B N 1
ATOM 2362 C CA . TYR B 1 111 ? 1.624 -19.375 -19.281 1 97.88 111 TYR B CA 1
ATOM 2363 C C . TYR B 1 111 ? 1.681 -18.188 -18.328 1 97.88 111 TYR B C 1
ATOM 2365 O O . TYR B 1 111 ? 0.674 -17.5 -18.109 1 97.88 111 TYR B O 1
ATOM 2373 N N . GLY B 1 112 ? 2.855 -17.969 -17.766 1 97.88 112 GLY B N 1
ATOM 2374 C CA . GLY B 1 112 ? 3.018 -16.828 -16.875 1 97.88 112 GLY B CA 1
ATOM 2375 C C . GLY B 1 112 ? 2.682 -15.508 -17.516 1 97.88 112 GLY B C 1
ATOM 2376 O O . GLY B 1 112 ? 1.895 -14.727 -16.984 1 97.88 112 GLY B O 1
ATOM 2377 N N . LYS B 1 113 ? 3.24 -15.289 -18.672 1 98.5 113 LYS B N 1
ATOM 2378 C CA . LYS B 1 113 ? 3 -14.047 -19.391 1 98.5 113 LYS B CA 1
ATOM 2379 C C . LYS B 1 113 ? 1.528 -13.898 -19.766 1 98.5 113 LYS B C 1
ATOM 2381 O O . LYS B 1 113 ? 0.942 -12.828 -19.594 1 98.5 113 LYS B O 1
ATOM 2386 N N . GLU B 1 114 ? 0.964 -14.977 -20.281 1 98.69 114 GLU B N 1
ATOM 2387 C CA . GLU B 1 114 ? -0.441 -14.961 -20.688 1 98.69 114 GLU B CA 1
ATOM 2388 C C . GLU B 1 114 ? -1.347 -14.656 -19.5 1 98.69 114 GLU B C 1
ATOM 2390 O O . GLU B 1 114 ? -2.23 -13.797 -19.594 1 98.69 114 GLU B O 1
ATOM 2395 N N . ALA B 1 115 ? -1.129 -15.273 -18.375 1 98.75 115 ALA B N 1
ATOM 2396 C CA . ALA B 1 115 ? -1.959 -15.109 -17.188 1 98.75 115 ALA B CA 1
ATOM 2397 C C . ALA B 1 115 ? -1.789 -13.719 -16.594 1 98.75 115 ALA B C 1
ATOM 2399 O O . ALA B 1 115 ? -2.775 -13.039 -16.281 1 98.75 115 ALA B O 1
ATOM 2400 N N . LEU B 1 116 ? -0.543 -13.32 -16.406 1 98.75 116 LEU B N 1
ATOM 2401 C CA . LEU B 1 116 ? -0.264 -12.031 -15.789 1 98.75 116 LEU B CA 1
ATOM 2402 C C . LEU B 1 116 ? -0.759 -10.891 -16.672 1 98.75 116 LEU B C 1
ATOM 2404 O O . LEU B 1 116 ? -1.308 -9.906 -16.156 1 98.75 116 LEU B O 1
ATOM 2408 N N . THR B 1 117 ? -0.585 -10.977 -17.938 1 98.81 117 THR B N 1
ATOM 2409 C CA . THR B 1 117 ? -1.08 -9.961 -18.859 1 98.81 117 THR B CA 1
ATOM 2410 C C . THR B 1 117 ? -2.596 -9.828 -18.75 1 98.81 117 THR B C 1
ATOM 2412 O O . THR B 1 117 ? -3.123 -8.711 -18.734 1 98.81 117 THR B O 1
ATOM 2415 N N . ALA B 1 118 ? -3.262 -10.93 -18.688 1 98.75 118 ALA B N 1
ATOM 2416 C CA . ALA B 1 118 ? -4.715 -10.906 -18.547 1 98.75 118 ALA B CA 1
ATOM 2417 C C . ALA B 1 118 ? -5.125 -10.211 -17.25 1 98.75 118 ALA B C 1
ATOM 2419 O O . ALA B 1 118 ? -6.078 -9.422 -17.234 1 98.75 118 ALA B O 1
ATOM 2420 N N . LEU B 1 119 ? -4.438 -10.5 -16.188 1 98.75 119 LEU B N 1
ATOM 2421 C CA . LEU B 1 119 ? -4.738 -9.875 -14.906 1 98.75 119 LEU B CA 1
ATOM 2422 C C . LEU B 1 119 ? -4.469 -8.375 -14.961 1 98.75 119 LEU B C 1
ATOM 2424 O O . LEU B 1 119 ? -5.258 -7.586 -14.438 1 98.75 119 LEU B O 1
ATOM 2428 N N . ILE B 1 120 ? -3.371 -8.016 -15.547 1 98.75 120 ILE B N 1
ATOM 2429 C CA . ILE B 1 120 ? -3.008 -6.609 -15.695 1 98.75 120 ILE B CA 1
ATOM 2430 C C . ILE B 1 120 ? -4.102 -5.867 -16.453 1 98.75 120 ILE B C 1
ATOM 2432 O O . ILE B 1 120 ? -4.555 -4.801 -16.031 1 98.75 120 ILE B O 1
ATOM 2436 N N . LEU B 1 121 ? -4.527 -6.41 -17.547 1 98.5 121 LEU B N 1
ATOM 2437 C CA . LEU B 1 121 ? -5.582 -5.809 -18.344 1 98.5 121 LEU B CA 1
ATOM 2438 C C . LEU B 1 121 ? -6.875 -5.68 -17.547 1 98.5 121 LEU B C 1
ATOM 2440 O O . LEU B 1 121 ? -7.543 -4.645 -17.594 1 98.5 121 LEU B O 1
ATOM 2444 N N . PHE B 1 122 ? -7.223 -6.68 -16.859 1 98.31 122 PHE B N 1
ATOM 2445 C CA . PHE B 1 122 ? -8.398 -6.656 -16 1 98.31 122 PHE B CA 1
ATOM 2446 C C . PHE B 1 122 ? -8.305 -5.512 -14.992 1 98.31 122 PHE B C 1
ATOM 2448 O O . PHE B 1 122 ? -9.281 -4.777 -14.789 1 98.31 122 PHE B O 1
ATOM 2455 N N . CYS B 1 123 ? -7.141 -5.359 -14.336 1 98.38 123 CYS B N 1
ATOM 2456 C CA . CYS B 1 123 ? -6.926 -4.324 -13.336 1 98.38 123 CYS B CA 1
ATOM 2457 C C . CYS B 1 123 ? -7.117 -2.938 -13.93 1 98.38 123 CYS B C 1
ATOM 2459 O O . CYS B 1 123 ? -7.758 -2.076 -13.32 1 98.38 123 CYS B O 1
ATOM 2461 N N . PHE B 1 124 ? -6.605 -2.691 -15.125 1 98.5 124 PHE B N 1
ATOM 2462 C CA . PHE B 1 124 ? -6.652 -1.365 -15.734 1 98.5 124 PHE B CA 1
ATOM 2463 C C . PHE B 1 124 ? -8.008 -1.111 -16.375 1 98.5 124 PHE B C 1
ATOM 2465 O O . PHE B 1 124 ? -8.586 -0.033 -16.219 1 98.5 124 PHE B O 1
ATOM 2472 N N . GLU B 1 125 ? -8.602 -2.09 -17 1 97.81 125 GLU B N 1
ATOM 2473 C CA . GLU B 1 125 ? -9.789 -1.867 -17.812 1 97.81 125 GLU B CA 1
ATOM 2474 C C . GLU B 1 125 ? -11.062 -2.041 -16.984 1 97.81 125 GLU B C 1
ATOM 2476 O O . GLU B 1 125 ? -12.047 -1.324 -17.188 1 97.81 125 GLU B O 1
ATOM 2481 N N . ARG B 1 126 ? -11.07 -2.967 -16.125 1 96.06 126 ARG B N 1
ATOM 2482 C CA . ARG B 1 126 ? -12.289 -3.271 -15.375 1 96.06 126 ARG B CA 1
ATOM 2483 C C . ARG B 1 126 ? -12.266 -2.594 -14.008 1 96.06 126 ARG B C 1
ATOM 2485 O O . ARG B 1 126 ? -13.266 -2 -13.594 1 96.06 126 ARG B O 1
ATOM 2492 N N . LEU B 1 127 ? -11.156 -2.691 -13.336 1 96.69 127 LEU B N 1
ATOM 2493 C CA . LEU B 1 127 ? -11.07 -2.088 -12.008 1 96.69 127 LEU B CA 1
ATOM 2494 C C . LEU B 1 127 ? -10.664 -0.621 -12.109 1 96.69 127 LEU B C 1
ATOM 2496 O O . LEU B 1 127 ? -10.688 0.1 -11.109 1 96.69 127 LEU B O 1
ATOM 2500 N N . GLU B 1 128 ? -10.148 -0.135 -13.203 1 97.5 128 GLU B N 1
ATOM 2501 C CA . GLU B 1 128 ? -9.797 1.252 -13.5 1 97.5 128 GLU B CA 1
ATOM 2502 C C . GLU B 1 128 ? -8.695 1.755 -12.57 1 97.5 128 GLU B C 1
ATOM 2504 O O . GLU B 1 128 ? -8.734 2.9 -12.109 1 97.5 128 GLU B O 1
ATOM 2509 N N . LEU B 1 129 ? -7.867 0.835 -12.18 1 98.12 129 LEU B N 1
ATOM 2510 C CA . LEU B 1 129 ? -6.688 1.233 -11.414 1 98.12 129 LEU B CA 1
ATOM 2511 C C . LEU B 1 129 ? -5.734 2.051 -12.281 1 98.12 129 LEU B C 1
ATOM 2513 O O . LEU B 1 129 ? -5.75 1.939 -13.508 1 98.12 129 LEU B O 1
ATOM 2517 N N . THR B 1 130 ? -4.91 2.891 -11.617 1 98.5 130 THR B N 1
ATOM 2518 C CA . THR B 1 130 ? -4.082 3.816 -12.383 1 98.5 130 THR B CA 1
ATOM 2519 C C . THR B 1 130 ? -2.607 3.441 -12.266 1 98.5 130 THR B C 1
ATOM 2521 O O . THR B 1 130 ? -1.757 4.035 -12.938 1 98.5 130 THR B O 1
ATOM 2524 N N . ARG B 1 131 ? -2.273 2.498 -11.461 1 98.62 131 ARG B N 1
ATOM 2525 C CA . ARG B 1 131 ? -0.9 2.031 -11.312 1 98.62 131 ARG B CA 1
ATOM 2526 C C . ARG B 1 131 ? -0.859 0.649 -10.664 1 98.62 131 ARG B C 1
ATOM 2528 O O . ARG B 1 131 ? -1.591 0.383 -9.711 1 98.62 131 ARG B O 1
ATOM 2535 N N . LEU B 1 132 ? -0.077 -0.226 -11.18 1 98.81 132 LEU B N 1
ATOM 2536 C CA . LEU B 1 132 ? 0.203 -1.537 -10.609 1 98.81 132 LEU B CA 1
ATOM 2537 C C . LEU B 1 132 ? 1.681 -1.673 -10.258 1 98.81 132 LEU B C 1
ATOM 2539 O O . LEU B 1 132 ? 2.545 -1.179 -10.984 1 98.81 132 LEU B O 1
ATOM 2543 N N . GLU B 1 133 ? 1.908 -2.355 -9.148 1 98.75 133 GLU B N 1
ATOM 2544 C CA . GLU B 1 133 ? 3.295 -2.617 -8.773 1 98.75 133 GLU B CA 1
ATOM 2545 C C . GLU B 1 133 ? 3.535 -4.109 -8.555 1 98.75 133 GLU B C 1
ATOM 2547 O O . GLU B 1 133 ? 2.645 -4.824 -8.086 1 98.75 133 GLU B O 1
ATOM 2552 N N . ILE B 1 134 ? 4.645 -4.543 -8.938 1 98.56 134 ILE B N 1
ATOM 2553 C CA . ILE B 1 134 ? 5.176 -5.879 -8.68 1 98.56 134 ILE B CA 1
ATOM 2554 C C . ILE B 1 134 ? 6.504 -5.766 -7.93 1 98.56 134 ILE B C 1
ATOM 2556 O O . ILE B 1 134 ? 7.402 -5.035 -8.352 1 98.56 134 ILE B O 1
ATOM 2560 N N . VAL B 1 135 ? 6.621 -6.426 -6.812 1 98.06 135 VAL B N 1
ATOM 2561 C CA . VAL B 1 135 ? 7.848 -6.414 -6.023 1 98.06 135 VAL B CA 1
ATOM 2562 C C . VAL B 1 135 ? 8.492 -7.801 -6.051 1 98.06 135 VAL B C 1
ATOM 2564 O O . VAL B 1 135 ? 7.875 -8.789 -5.645 1 98.06 135 VAL B O 1
ATOM 2567 N N . CYS B 1 136 ? 9.703 -7.863 -6.527 1 97.44 136 CYS B N 1
ATOM 2568 C CA . CYS B 1 136 ? 10.414 -9.133 -6.676 1 97.44 136 CYS B CA 1
ATOM 2569 C C . CYS B 1 136 ? 11.656 -9.164 -5.793 1 97.44 136 CYS B C 1
ATOM 2571 O O . CYS B 1 136 ? 12.344 -8.156 -5.648 1 97.44 136 CYS B O 1
ATOM 2573 N N . ASP B 1 137 ? 11.914 -10.359 -5.297 1 96.56 137 ASP B N 1
ATOM 2574 C CA . ASP B 1 137 ? 13.234 -10.578 -4.711 1 96.56 137 ASP B CA 1
ATOM 2575 C C . ASP B 1 137 ? 14.336 -10.359 -5.738 1 96.56 137 ASP B C 1
ATOM 2577 O O . ASP B 1 137 ? 14.234 -10.82 -6.875 1 96.56 137 ASP B O 1
ATOM 2581 N N . PRO B 1 138 ? 15.375 -9.633 -5.309 1 96.69 138 PRO B N 1
ATOM 2582 C CA . PRO B 1 138 ? 16.453 -9.344 -6.254 1 96.69 138 PRO B CA 1
ATOM 2583 C C . PRO B 1 138 ? 17.094 -10.609 -6.836 1 96.69 138 PRO B C 1
ATOM 2585 O O . PRO B 1 138 ? 17.656 -10.57 -7.926 1 96.69 138 PRO B O 1
ATOM 2588 N N . GLU B 1 139 ? 17 -11.672 -6.168 1 95.62 139 GLU B N 1
ATOM 2589 C CA . GLU B 1 139 ? 17.594 -12.922 -6.629 1 95.62 139 GLU B CA 1
ATOM 2590 C C . GLU B 1 139 ? 16.609 -13.742 -7.449 1 95.62 139 GLU B C 1
ATOM 2592 O O . GLU B 1 139 ? 16.984 -14.766 -8.039 1 95.62 139 GLU B O 1
ATOM 2597 N N . ASN B 1 140 ? 15.375 -13.367 -7.445 1 95.12 140 ASN B N 1
ATOM 2598 C CA . ASN B 1 140 ? 14.359 -14.086 -8.219 1 95.12 140 ASN B CA 1
ATOM 2599 C C . ASN B 1 140 ? 14.312 -13.594 -9.664 1 95.12 140 ASN B C 1
ATOM 2601 O O . ASN B 1 140 ? 13.336 -12.969 -10.078 1 95.12 140 ASN B O 1
ATOM 2605 N N . VAL B 1 141 ? 15.227 -13.992 -10.422 1 95.25 141 VAL B N 1
ATOM 2606 C CA . VAL B 1 141 ? 15.461 -13.508 -11.781 1 95.25 141 VAL B CA 1
ATOM 2607 C C . VAL B 1 141 ? 14.281 -13.891 -12.672 1 95.25 141 VAL B C 1
ATOM 2609 O O . VAL B 1 141 ? 13.797 -13.078 -13.461 1 95.25 141 VAL B O 1
ATOM 2612 N N . PRO B 1 142 ? 13.727 -15.117 -12.523 1 94.5 142 PRO B N 1
ATOM 2613 C CA . PRO B 1 142 ? 12.594 -15.484 -13.375 1 94.5 142 PRO B CA 1
ATOM 2614 C C . PRO B 1 142 ? 11.375 -14.586 -13.141 1 94.5 142 PRO B C 1
ATOM 2616 O O . PRO B 1 142 ? 10.688 -14.211 -14.102 1 94.5 142 PRO B O 1
ATOM 2619 N N . SER B 1 143 ? 11.102 -14.297 -11.953 1 96.5 143 SER B N 1
ATOM 2620 C CA . SER B 1 143 ? 9.984 -13.406 -11.648 1 96.5 143 SER B CA 1
ATOM 2621 C C . SER B 1 143 ? 10.203 -12.023 -12.258 1 96.5 143 SER B C 1
ATOM 2623 O O . SER B 1 143 ? 9.281 -11.438 -12.836 1 96.5 143 SER B O 1
ATOM 2625 N N . GLN B 1 144 ? 11.375 -11.508 -12.141 1 97.69 144 GLN B N 1
ATOM 2626 C CA . GLN B 1 144 ? 11.727 -10.219 -12.727 1 97.69 144 GLN B CA 1
ATOM 2627 C C . GLN B 1 144 ? 11.531 -10.234 -14.242 1 97.69 144 GLN B C 1
ATOM 2629 O O . GLN B 1 144 ? 10.961 -9.297 -14.805 1 97.69 144 GLN B O 1
ATOM 2634 N N . ALA B 1 145 ? 12.062 -11.242 -14.82 1 97.62 145 ALA B N 1
ATOM 2635 C CA . ALA B 1 145 ? 11.969 -11.375 -16.266 1 97.62 145 ALA B CA 1
ATOM 2636 C C . ALA B 1 145 ? 10.508 -11.383 -16.734 1 97.62 145 ALA B C 1
ATOM 2638 O O . ALA B 1 145 ? 10.164 -10.773 -17.75 1 97.62 145 ALA B O 1
ATOM 2639 N N . LEU B 1 146 ? 9.672 -12.086 -15.992 1 98.06 146 LEU B N 1
ATOM 2640 C CA . LEU B 1 146 ? 8.25 -12.141 -16.328 1 98.06 146 LEU B CA 1
ATOM 2641 C C . LEU B 1 146 ? 7.621 -10.758 -16.25 1 98.06 146 LEU B C 1
ATOM 2643 O O . LEU B 1 146 ? 6.867 -10.359 -17.141 1 98.06 146 LEU B O 1
ATOM 2647 N N . ALA B 1 147 ? 7.875 -10.039 -15.164 1 98.38 147 ALA B N 1
ATOM 2648 C CA . ALA B 1 147 ? 7.363 -8.68 -15.023 1 98.38 147 ALA B CA 1
ATOM 2649 C C . ALA B 1 147 ? 7.742 -7.816 -16.219 1 98.38 147 ALA B C 1
ATOM 2651 O O . ALA B 1 147 ? 6.891 -7.133 -16.797 1 98.38 147 ALA B O 1
ATOM 2652 N N . LEU B 1 148 ? 8.969 -7.883 -16.578 1 98.38 148 LEU B N 1
ATOM 2653 C CA . LEU B 1 148 ? 9.477 -7.102 -17.703 1 98.38 148 LEU B CA 1
ATOM 2654 C C . LEU B 1 148 ? 8.805 -7.523 -19 1 98.38 148 LEU B C 1
ATOM 2656 O O . LEU B 1 148 ? 8.43 -6.676 -19.812 1 98.38 148 LEU B O 1
ATOM 2660 N N . ARG B 1 149 ? 8.672 -8.789 -19.188 1 98.06 149 ARG B N 1
ATOM 2661 C CA . ARG B 1 149 ? 8.047 -9.312 -20.406 1 98.06 149 ARG B CA 1
ATOM 2662 C C . ARG B 1 149 ? 6.59 -8.867 -20.5 1 98.06 149 ARG B C 1
ATOM 2664 O O . ARG B 1 149 ? 6.027 -8.797 -21.594 1 98.06 149 ARG B O 1
ATOM 2671 N N . CYS B 1 150 ? 6.02 -8.633 -19.391 1 98.38 150 CYS B N 1
ATOM 2672 C CA . CYS B 1 150 ? 4.629 -8.195 -19.359 1 98.38 150 CYS B CA 1
ATOM 2673 C C . CYS B 1 150 ? 4.531 -6.68 -19.5 1 98.38 150 CYS B C 1
ATOM 2675 O O . CYS B 1 150 ? 3.451 -6.105 -19.359 1 98.38 150 CYS B O 1
ATOM 2677 N N . GLY B 1 151 ? 5.617 -5.984 -19.672 1 98.25 151 GLY B N 1
ATOM 2678 C CA . GLY B 1 151 ? 5.605 -4.562 -19.969 1 98.25 151 GLY B CA 1
ATOM 2679 C C . GLY B 1 151 ? 5.883 -3.691 -18.766 1 98.25 151 GLY B C 1
ATOM 2680 O O . GLY B 1 151 ? 5.711 -2.473 -18.812 1 98.25 151 GLY B O 1
ATOM 2681 N N . ALA B 1 152 ? 6.312 -4.293 -17.703 1 98.69 152 ALA B N 1
ATOM 2682 C CA . ALA B 1 152 ? 6.602 -3.51 -16.516 1 98.69 152 ALA B CA 1
ATOM 2683 C C . ALA B 1 152 ? 7.938 -2.783 -16.641 1 98.69 152 ALA B C 1
ATOM 2685 O O . ALA B 1 152 ? 8.852 -3.26 -17.312 1 98.69 152 ALA B O 1
ATOM 2686 N N . ASN B 1 153 ? 8 -1.638 -15.945 1 98.44 153 ASN B N 1
ATOM 2687 C CA . ASN B 1 153 ? 9.234 -0.872 -15.852 1 98.44 153 ASN B CA 1
ATOM 2688 C C . ASN B 1 153 ? 9.938 -1.086 -14.516 1 98.44 153 ASN B C 1
ATOM 2690 O O . ASN B 1 153 ? 9.297 -1.037 -13.461 1 98.44 153 ASN B O 1
ATOM 2694 N N . ARG B 1 154 ? 11.211 -1.364 -14.609 1 98.25 154 ARG B N 1
ATOM 2695 C CA . ARG B 1 154 ? 11.984 -1.454 -13.383 1 98.25 154 ARG B CA 1
ATOM 2696 C C . ARG B 1 154 ? 12.203 -0.074 -12.773 1 98.25 154 ARG B C 1
ATOM 2698 O O . ARG B 1 154 ? 12.703 0.834 -13.445 1 98.25 154 ARG B O 1
ATOM 2705 N N . GLU B 1 155 ? 11.953 0.084 -11.539 1 98.12 155 GLU B N 1
ATOM 2706 C CA . GLU B 1 155 ? 12.016 1.417 -10.945 1 98.12 155 GLU B CA 1
ATOM 2707 C C . GLU B 1 155 ? 13.078 1.485 -9.852 1 98.12 155 GLU B C 1
ATOM 2709 O O . GLU B 1 155 ? 13.977 2.326 -9.906 1 98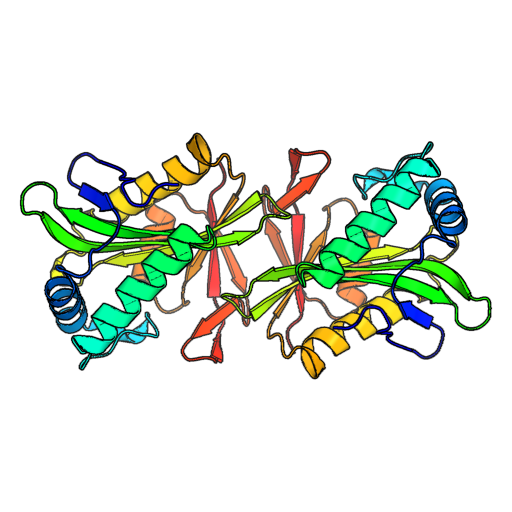.12 155 GLU B O 1
ATOM 2714 N N . GLN B 1 156 ? 12.93 0.697 -8.891 1 97.25 156 GLN B N 1
ATOM 2715 C CA . GLN B 1 156 ? 13.734 0.93 -7.699 1 97.25 156 GLN B CA 1
ATOM 2716 C C . GLN B 1 156 ? 14.031 -0.377 -6.969 1 97.25 156 GLN B C 1
ATOM 2718 O O . GLN B 1 156 ? 13.156 -1.238 -6.855 1 97.25 156 GLN B O 1
ATOM 2723 N N . LEU B 1 157 ? 15.32 -0.542 -6.613 1 98.25 157 LEU B N 1
ATOM 2724 C CA . LEU B 1 157 ? 15.609 -1.488 -5.543 1 98.25 157 LEU B CA 1
ATOM 2725 C C . LEU B 1 157 ? 15.328 -0.864 -4.18 1 98.25 157 LEU B C 1
ATOM 2727 O O . LEU B 1 157 ? 16.125 -0.048 -3.693 1 98.25 157 LEU B O 1
ATOM 2731 N N . ALA B 1 158 ? 14.273 -1.24 -3.535 1 98.25 158 ALA B N 1
ATOM 2732 C CA . ALA B 1 158 ? 13.773 -0.583 -2.328 1 98.25 158 ALA B CA 1
ATOM 2733 C C . ALA B 1 158 ? 14.031 -1.441 -1.093 1 98.25 158 ALA B C 1
ATOM 2735 O O . ALA B 1 158 ? 13.578 -2.586 -1.019 1 98.25 158 ALA B O 1
ATOM 2736 N N . PRO B 1 159 ? 14.711 -0.914 -0.123 1 97.94 159 PRO B N 1
ATOM 2737 C CA . PRO B 1 159 ? 14.922 -1.665 1.117 1 97.94 159 PRO B CA 1
ATOM 2738 C C . PRO B 1 159 ? 13.625 -1.899 1.889 1 97.94 159 PRO B C 1
ATOM 2740 O O . PRO B 1 159 ? 12.75 -1.033 1.906 1 97.94 159 PRO B O 1
ATOM 2743 N N . ASN B 1 160 ? 13.547 -3.107 2.525 1 98.12 160 ASN B N 1
ATOM 2744 C CA . ASN B 1 160 ? 12.422 -3.465 3.387 1 98.12 160 ASN B CA 1
ATOM 2745 C C . ASN B 1 160 ? 11.094 -3.346 2.652 1 98.12 160 ASN B C 1
ATOM 2747 O O . ASN B 1 160 ? 10.086 -2.957 3.246 1 98.12 160 ASN B O 1
ATOM 2751 N N . ARG B 1 161 ? 11.07 -3.676 1.355 1 97.81 161 ARG B N 1
ATOM 2752 C CA . ARG B 1 161 ? 9.898 -3.373 0.544 1 97.81 161 ARG B CA 1
ATOM 2753 C C . ARG B 1 161 ? 8.914 -4.535 0.555 1 97.81 161 ARG B C 1
ATOM 2755 O O . ARG B 1 161 ? 7.754 -4.375 0.166 1 97.81 161 ARG B O 1
ATOM 2762 N N . PHE B 1 162 ? 9.297 -5.656 1.072 1 95.38 162 PHE B N 1
ATOM 2763 C CA . PHE B 1 162 ? 8.383 -6.777 1.249 1 95.38 162 PHE B CA 1
ATOM 2764 C C . PHE B 1 162 ? 8.828 -7.668 2.402 1 95.38 162 PHE B C 1
ATOM 2766 O O . PHE B 1 162 ? 9.891 -7.453 2.98 1 95.38 162 PHE B O 1
ATOM 2773 N N . LEU B 1 163 ? 7.887 -8.578 2.779 1 93.69 163 LEU B N 1
ATOM 2774 C CA . LEU B 1 163 ? 8.18 -9.5 3.871 1 93.69 163 LEU B CA 1
ATOM 2775 C C . LEU B 1 163 ? 8.406 -10.914 3.342 1 93.69 163 LEU B C 1
ATOM 2777 O O . LEU B 1 163 ? 7.703 -11.359 2.432 1 93.69 163 LEU B O 1
ATOM 2781 N N . TYR B 1 164 ? 9.391 -11.547 3.857 1 91.81 164 TYR B N 1
ATOM 2782 C CA . TYR B 1 164 ? 9.625 -12.969 3.648 1 91.81 164 TYR B CA 1
ATOM 2783 C C . TYR B 1 164 ? 9.883 -13.68 4.973 1 91.81 164 TYR B C 1
ATOM 2785 O O . TYR B 1 164 ? 10.852 -13.367 5.672 1 91.81 164 TYR B O 1
ATOM 2793 N N . ALA B 1 165 ? 9 -14.633 5.219 1 88.06 165 ALA B N 1
ATOM 2794 C CA . ALA B 1 165 ? 9.078 -15.336 6.492 1 88.06 165 ALA B CA 1
ATOM 2795 C C . ALA B 1 165 ? 9.086 -14.359 7.664 1 88.06 165 ALA B C 1
ATOM 2797 O O . ALA B 1 165 ? 9.922 -14.461 8.562 1 88.06 165 ALA B O 1
ATOM 2798 N N . GLY B 1 166 ? 8.375 -13.336 7.512 1 89.5 166 GLY B N 1
ATOM 2799 C CA . GLY B 1 166 ? 8.195 -12.367 8.578 1 89.5 166 GLY B CA 1
ATOM 2800 C C . GLY B 1 166 ? 9.312 -11.344 8.641 1 89.5 166 GLY B C 1
ATOM 2801 O O . GLY B 1 166 ? 9.281 -10.43 9.469 1 89.5 166 GLY B O 1
ATOM 2802 N N . GLU B 1 167 ? 10.266 -11.477 7.805 1 94.06 167 GLU B N 1
ATOM 2803 C CA . GLU B 1 167 ? 11.406 -10.562 7.812 1 94.06 167 GLU B CA 1
ATOM 2804 C C . GLU B 1 167 ? 11.352 -9.602 6.629 1 94.06 167 GLU B C 1
ATOM 2806 O O . GLU B 1 167 ? 11.078 -10.016 5.5 1 94.06 167 GLU B O 1
ATOM 2811 N N . PRO B 1 168 ? 11.617 -8.359 6.934 1 96.38 168 PRO B N 1
ATOM 2812 C CA . PRO B 1 168 ? 11.656 -7.414 5.816 1 96.38 168 PRO B CA 1
ATOM 2813 C C . PRO B 1 168 ? 12.875 -7.617 4.918 1 96.38 168 PRO B C 1
ATOM 2815 O O . PRO B 1 168 ? 13.977 -7.875 5.41 1 96.38 168 PRO B O 1
ATOM 2818 N N . LYS B 1 169 ? 12.617 -7.535 3.637 1 96.69 169 LYS B N 1
ATOM 2819 C CA . LYS B 1 169 ? 13.672 -7.707 2.639 1 96.69 169 LYS B CA 1
ATOM 2820 C C . LYS B 1 169 ? 13.602 -6.617 1.573 1 96.69 169 LYS B C 1
ATOM 2822 O O . LYS B 1 169 ? 12.547 -6.031 1.345 1 96.69 169 LYS B O 1
ATOM 2827 N N . ALA B 1 170 ? 14.852 -6.43 1 1 97.94 170 ALA B N 1
ATOM 2828 C CA . ALA B 1 170 ? 14.875 -5.531 -0.15 1 97.94 170 ALA B CA 1
ATOM 2829 C C . ALA B 1 170 ? 14.18 -6.16 -1.354 1 97.94 170 ALA B C 1
ATOM 2831 O O . ALA B 1 170 ? 14.32 -7.359 -1.601 1 97.94 170 ALA B O 1
ATOM 2832 N N . GLY B 1 171 ? 13.414 -5.305 -2.074 1 97.88 171 GLY B N 1
ATOM 2833 C CA . GLY B 1 171 ? 12.727 -5.762 -3.271 1 97.88 171 GLY B CA 1
ATOM 2834 C C . GLY B 1 171 ? 12.891 -4.82 -4.449 1 97.88 171 GLY B C 1
ATOM 2835 O O . GLY B 1 171 ? 12.945 -3.602 -4.273 1 97.88 171 GLY B O 1
ATOM 2836 N N . ILE B 1 172 ? 12.984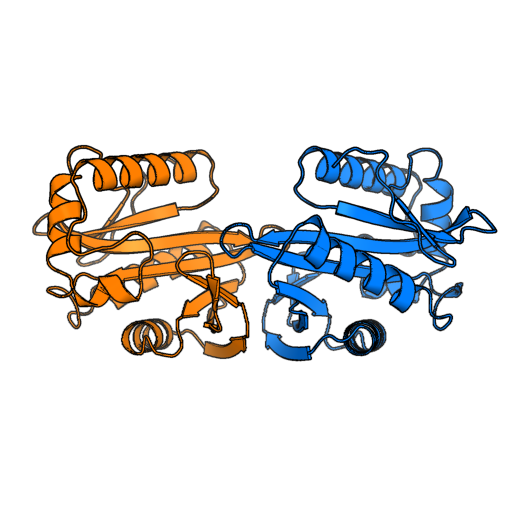 -5.41 -5.566 1 98.44 172 ILE B N 1
ATOM 2837 C CA . ILE B 1 172 ? 12.953 -4.613 -6.789 1 98.44 172 ILE B CA 1
ATOM 2838 C C . ILE B 1 172 ? 11.5 -4.297 -7.156 1 98.44 172 ILE B C 1
ATOM 2840 O O . ILE B 1 172 ? 10.688 -5.207 -7.32 1 98.44 172 ILE B O 1
ATOM 2844 N N . VAL B 1 173 ? 11.258 -3.01 -7.289 1 98.62 173 VAL B N 1
ATOM 2845 C CA . VAL B 1 173 ? 9.906 -2.564 -7.613 1 98.62 173 VAL B CA 1
ATOM 2846 C C . VAL B 1 173 ? 9.773 -2.385 -9.125 1 98.62 173 VAL B C 1
ATOM 2848 O O . VAL B 1 173 ? 10.555 -1.664 -9.742 1 98.62 173 VAL B O 1
ATOM 2851 N N . PHE B 1 174 ? 8.82 -3.105 -9.688 1 98.75 174 PHE B N 1
ATOM 2852 C CA . PHE B 1 174 ? 8.367 -2.9 -11.062 1 98.75 174 PHE B CA 1
ATOM 2853 C C . PHE B 1 174 ? 6.988 -2.248 -11.078 1 98.75 174 PHE B C 1
ATOM 2855 O O . PHE B 1 174 ? 6.172 -2.48 -10.188 1 98.75 174 PHE B O 1
ATOM 2862 N N . SER B 1 175 ? 6.785 -1.457 -12.086 1 98.75 175 SER B N 1
ATOM 2863 C CA . SER B 1 175 ? 5.477 -0.813 -12.148 1 98.75 175 SER B CA 1
ATOM 2864 C C . SER B 1 175 ? 4.883 -0.907 -13.547 1 98.75 175 SER B C 1
ATOM 2866 O O . SER B 1 175 ? 5.609 -1.089 -14.531 1 98.75 175 SER B O 1
ATOM 2868 N N . LEU B 1 176 ? 3.568 -0.904 -13.617 1 98.69 176 LEU B N 1
ATOM 2869 C CA . LEU B 1 176 ? 2.775 -0.807 -14.836 1 98.69 176 LEU B CA 1
ATOM 2870 C C . LEU B 1 176 ? 1.759 0.326 -14.734 1 98.69 176 LEU B C 1
ATOM 2872 O O . LEU B 1 176 ? 1.139 0.517 -13.688 1 98.69 176 LEU B O 1
ATOM 2876 N N . ILE B 1 177 ? 1.619 1.085 -15.711 1 98 177 ILE B N 1
ATOM 2877 C CA . ILE B 1 177 ? 0.602 2.125 -15.812 1 98 177 ILE B CA 1
ATOM 2878 C C . ILE B 1 177 ? -0.231 1.905 -17.078 1 98 177 ILE B C 1
ATOM 2880 O O . ILE B 1 177 ? 0.244 1.308 -18.047 1 98 177 ILE B O 1
ATOM 2884 N N . PRO B 1 178 ? -1.48 2.342 -17.031 1 95.06 178 PRO B N 1
ATOM 2885 C CA . PRO B 1 178 ? -2.326 2.115 -18.203 1 95.06 178 PRO B CA 1
ATOM 2886 C C . PRO B 1 178 ? -1.771 2.766 -19.469 1 95.06 178 PRO B C 1
ATOM 2888 O O . PRO B 1 178 ? -1.045 3.76 -19.391 1 95.06 178 PRO B O 1
#

Solvent-accessible surface area (backbone atoms only — not comparable to full-atom values): 18951 Å² total; per-residue (Å²): 126,62,83,80,50,65,51,77,56,95,62,37,36,34,25,62,64,52,78,89,45,20,63,58,50,29,50,40,49,48,66,13,67,78,46,39,82,74,37,75,86,46,40,82,76,54,38,62,67,56,31,42,51,48,40,50,51,45,50,50,30,34,74,70,68,52,28,45,60,24,30,30,21,35,58,90,78,63,42,72,40,35,37,40,27,42,64,35,65,38,73,90,40,38,29,34,34,43,47,72,51,58,24,57,89,50,52,96,68,55,51,63,49,55,52,49,43,51,51,51,48,43,40,38,71,72,68,60,36,48,25,39,34,36,73,34,53,77,82,40,54,69,63,47,51,46,44,45,74,59,64,32,43,82,68,38,84,35,73,31,57,30,59,54,83,85,36,71,31,56,17,34,34,26,36,42,63,121,125,62,84,80,51,68,49,76,56,96,61,37,35,34,25,60,62,51,78,91,45,20,63,60,51,29,50,39,51,48,67,12,67,80,47,40,82,75,36,75,89,46,40,84,77,54,38,61,67,54,31,43,51,48,42,50,50,44,49,49,32,34,74,70,68,50,26,45,60,25,32,31,21,36,58,91,78,63,42,72,41,34,36,40,27,41,63,34,64,38,71,89,39,38,28,35,33,45,48,71,52,59,26,58,88,50,53,96,68,55,52,61,48,55,52,49,44,51,50,50,48,44,41,38,71,72,67,58,37,47,25,39,33,34,70,32,53,78,83,40,54,69,61,47,51,46,45,44,75,58,64,32,43,82,68,37,81,35,74,31,56,31,60,54,82,86,36,70,33,56,19,34,34,27,36,40,65,118

Foldseek 3Di:
DDQQDWFDDDFKIWHQDDLVCLVLVLVLLLQACVCPVFDQLGDNCCDSVSSNVVSVVQVVCVVVVAKHKIFIAGPVVRHGFWIKMFNGADVVQQETEIDIDGGPVCPPVCSLLRVVLRVVCCSCPVVVRFKYKYWGDPVPVVVVVSCVVNPWDWDDQAWQPDDHNRDGGTTTMTMDGD/DDQQDWFDDDFKIWHQDDLVCLVLVLVLLLQACVCPVFDQLGDNCCDSVSSNVVSVVQVVCVVVVAKHKIFIAGPVVRHGFWIKMFNGADVVQLETEIDIDGGPVCPPVCSLLRVVLSVVCCSCPVVVRFKYKYWGDPPPVSVVVSCVVNPWDWDDQAWQPDDHNRDGGTTTMTMDGD

InterPro domains:
  IPR000182 GNAT d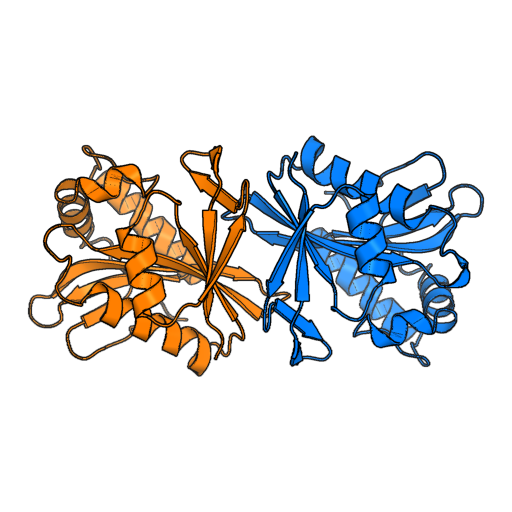omain [PF13302] (11-152)
  IPR000182 GNAT domain [PS51186] (24-170)
  IPR016181 Acyl-CoA N-acyltransferase [SSF55729] (2-177)
  IPR051908 Ribosomal-protein N-acetyltransferase [PTHR43441] (5-177)

Organism: Vibrio cholerae serotype O1 (strain ATCC 39315 / El Tor Inaba N16961) (NCBI:txid243277)

Sequence (356 aa):
MTPDFQIVTQRLQLRLITADEAEELVQCIRQSQTLHQWVDWCHALFSQQEAEQFIQATRLNWVKAEAYGFGVFERQTQTLVGMVAINEFYHTFNMASLGYWIGDRYQRQGYGKEALTALILFCFERLELTRLEIVCDPENVPSQALALRCGANREQLAPNRFLYAGEPKAGIVFSLIPMTPDFQIVTQRLQLRLITADEAEELVQCIRQSQTLHQWVDWCHALFSQQEAEQFIQATRLNWVKAEAYGFGVFERQTQTLVGMVAINEFYHTFNMASLGYWIGDRYQRQGYGKEALTALILFCFERLELTRLEIVCDPENVPSQALALRCGANREQLAPNRFLYAGEPKAGIVFSLIP

Nearest PDB structures (foldseek):
  2fck-assembly1_A-2  TM=9.851E-01  e=4.541E-36  Vibrio cholerae O1 biovar El Tor str. N16961
  1nsl-assembly1_D  TM=8.681E-01  e=3.058E-15  Bacillus subtilis
  6vfn-assembly1_A  TM=8.068E-01  e=4.203E-12  Bacillus thuringiensis
  6d72-assembly1_C  TM=7.496E-01  e=5.431E-13  Yersinia pestis
  5wif-assembly1_B  TM=7.716E-01  e=3.943E-12  Yersinia pestis

Secondary structure (DSSP, 8-state):
--TT-EEE-SSEEEEPPPGGGHHHHHHHHHT-GGGGGT-TT--TT--HHHHHHHHHHHHHHHHTTS-EEEEEEETTT--EEEEEEEEEEEGGGTEEEEEEEE-GGGTTSSHHHHHHHHHHHIIIIIS--SEEEEEE-TT-HHHHHHHHHTTPEEEEEEEEEEEETTEEEEEEEEEE--/--TT-EEE-SSEEEEPPPGGGHHHHHHHHHT-GGGGGT-TT--TT--HHHHHHHHHHHHHHHHTTS-EEEEEEETTT--EEEEEEEEEEEGGGTEEEEEEEE-GGGTTSSHHHHHHHHHHHIIIIIS--SEEEEEE-TT-HHHHHHHHHTTPEEEEEEEEEEEETTEEEEEEEEEE--